Protein AF-A0A846PFG0-F1 (afdb_monomer)

Structure (mmCIF, N/CA/C/O backbone):
data_AF-A0A846PFG0-F1
#
_entry.id   AF-A0A846PFG0-F1
#
loop_
_atom_site.group_PDB
_atom_site.id
_atom_site.type_symbol
_atom_site.label_atom_id
_atom_site.label_alt_id
_atom_site.label_comp_id
_atom_site.label_asym_id
_atom_site.label_entity_id
_atom_site.label_seq_id
_atom_site.pdbx_PDB_ins_code
_atom_site.Cartn_x
_atom_site.Cartn_y
_atom_site.Cartn_z
_atom_site.occupancy
_atom_site.B_iso_or_equiv
_atom_site.auth_seq_id
_atom_site.auth_comp_id
_atom_site.auth_asym_id
_atom_site.auth_atom_id
_atom_site.pdbx_PDB_model_num
ATOM 1 N N . MET A 1 1 ? -5.382 7.192 -14.505 1.00 63.97 1 MET A N 1
ATOM 2 C CA . MET A 1 1 ? -6.526 6.426 -13.976 1.00 63.97 1 MET A CA 1
ATOM 3 C C . MET A 1 1 ? -7.577 6.410 -15.064 1.00 63.97 1 MET A C 1
ATOM 5 O O . MET A 1 1 ? -7.829 7.473 -15.616 1.00 63.97 1 MET A O 1
ATOM 9 N N . ALA A 1 2 ? -8.122 5.247 -15.401 1.00 76.50 2 ALA A N 1
ATOM 10 C CA . ALA A 1 2 ? -9.296 5.140 -16.265 1.00 76.50 2 ALA A CA 1
ATOM 11 C C . ALA A 1 2 ? -10.355 4.289 -15.575 1.00 76.50 2 ALA A C 1
ATOM 13 O O . ALA A 1 2 ? -10.019 3.424 -14.767 1.00 76.50 2 ALA A O 1
ATOM 14 N N . VAL A 1 3 ? -11.616 4.545 -15.902 1.00 79.69 3 VAL A N 1
ATOM 15 C CA . VAL A 1 3 ? -12.750 3.753 -15.435 1.00 79.69 3 VAL A CA 1
ATOM 16 C C . VAL A 1 3 ? -13.444 3.201 -16.669 1.00 79.69 3 VAL A C 1
ATOM 18 O O . VAL A 1 3 ? -13.790 3.969 -17.564 1.00 79.69 3 VAL A O 1
ATOM 21 N N . ASP A 1 4 ? -13.611 1.886 -16.721 1.00 78.06 4 ASP A N 1
ATOM 22 C CA . ASP A 1 4 ? -14.340 1.195 -17.782 1.00 78.06 4 ASP A CA 1
ATOM 23 C C . ASP A 1 4 ? -15.222 0.113 -17.153 1.00 78.06 4 ASP A C 1
ATOM 25 O O . ASP A 1 4 ? -14.716 -0.741 -16.426 1.00 78.06 4 ASP A O 1
ATOM 29 N N . ASN A 1 5 ? -16.535 0.177 -17.401 1.00 75.88 5 ASN A N 1
ATOM 30 C CA . ASN A 1 5 ? -17.537 -0.762 -16.876 1.00 75.88 5 ASN A CA 1
ATOM 31 C C . ASN A 1 5 ? -17.339 -1.091 -15.381 1.00 75.88 5 ASN A C 1
ATOM 33 O O . ASN A 1 5 ? -17.158 -2.249 -15.010 1.00 75.88 5 ASN A O 1
ATOM 37 N N . GLU A 1 6 ? -17.301 -0.052 -14.538 1.00 76.06 6 GLU A N 1
ATOM 38 C CA . GLU A 1 6 ? -17.104 -0.134 -13.075 1.00 76.06 6 GLU A CA 1
ATOM 39 C C . GLU A 1 6 ? -15.733 -0.664 -12.610 1.00 76.06 6 GLU A C 1
ATOM 41 O O . GLU A 1 6 ? -15.450 -0.690 -11.412 1.00 76.06 6 GLU A O 1
ATOM 46 N N . LYS A 1 7 ? -14.822 -1.010 -13.528 1.00 72.62 7 LYS A N 1
ATOM 47 C CA . LYS A 1 7 ? -13.432 -1.346 -13.203 1.00 72.62 7 LYS A CA 1
ATOM 48 C C . LYS A 1 7 ? -12.560 -0.098 -13.243 1.00 72.62 7 LYS A C 1
ATOM 50 O O . LYS A 1 7 ? -12.526 0.627 -14.237 1.00 72.62 7 LYS A O 1
ATOM 55 N N . CYS A 1 8 ? -11.822 0.132 -12.159 1.00 75.88 8 CYS A N 1
ATOM 56 C CA . CYS A 1 8 ? -10.835 1.202 -12.061 1.00 75.88 8 CYS A CA 1
ATOM 57 C C . CYS A 1 8 ? -9.440 0.671 -12.412 1.00 75.88 8 CYS A C 1
ATOM 59 O O . CYS A 1 8 ? -8.947 -0.266 -11.787 1.00 75.88 8 CYS A O 1
ATOM 61 N N . TYR A 1 9 ? -8.795 1.300 -13.391 1.00 76.00 9 TYR A N 1
ATOM 62 C CA . TYR A 1 9 ? -7.439 0.988 -13.829 1.00 76.00 9 TYR A CA 1
ATOM 63 C C . TYR A 1 9 ? -6.496 2.108 -13.395 1.00 76.00 9 TYR A C 1
ATOM 65 O O . TYR A 1 9 ? -6.601 3.261 -13.840 1.00 76.00 9 TYR A O 1
ATOM 73 N N . GLN A 1 10 ? -5.541 1.770 -12.530 1.00 71.81 10 GLN A N 1
ATOM 74 C CA . GLN A 1 10 ? -4.523 2.692 -12.043 1.00 71.81 10 GLN A CA 1
ATOM 75 C C . GLN A 1 10 ? -3.143 2.218 -12.482 1.00 71.81 10 GLN A C 1
ATOM 77 O O . GLN A 1 10 ? -2.685 1.148 -12.100 1.00 71.81 10 GLN A O 1
ATOM 82 N N . ILE A 1 11 ? -2.470 3.048 -13.277 1.00 73.75 11 ILE A N 1
ATOM 83 C CA . ILE A 1 11 ? -1.129 2.756 -13.784 1.00 73.75 11 ILE A CA 1
ATOM 84 C C . ILE A 1 11 ? -0.140 3.666 -13.073 1.00 73.75 11 ILE A C 1
ATOM 86 O O . ILE A 1 11 ? -0.377 4.869 -12.931 1.00 73.75 11 ILE A O 1
ATOM 90 N N . GLY A 1 12 ? 0.941 3.064 -12.581 1.00 66.12 12 GLY A N 1
ATOM 91 C CA . GLY A 1 12 ? 2.032 3.780 -11.934 1.00 66.12 12 GLY A CA 1
ATOM 92 C C . GLY A 1 12 ? 2.783 4.692 -12.905 1.00 66.12 12 GLY A C 1
ATOM 93 O O . GLY A 1 12 ? 2.695 4.563 -14.123 1.00 66.12 12 GLY A O 1
ATOM 94 N N . THR A 1 13 ? 3.554 5.628 -12.361 1.00 69.69 13 THR A N 1
ATOM 95 C CA . THR A 1 13 ? 4.425 6.494 -13.159 1.00 69.69 13 THR A CA 1
ATOM 96 C C . THR A 1 13 ? 5.788 5.843 -13.376 1.00 69.69 13 THR A C 1
ATOM 98 O O . THR A 1 13 ? 6.317 5.152 -12.500 1.00 69.69 13 THR A O 1
ATOM 101 N N . TYR A 1 14 ? 6.400 6.085 -14.536 1.00 82.06 14 TYR A N 1
ATOM 102 C CA . TYR A 1 14 ? 7.775 5.660 -14.777 1.00 82.06 14 TYR A CA 1
ATOM 103 C C . TYR A 1 14 ? 8.755 6.689 -14.215 1.00 82.06 14 TYR A C 1
ATOM 105 O O . TYR A 1 14 ? 8.658 7.884 -14.484 1.00 82.06 14 TYR A O 1
ATOM 113 N N . SER A 1 15 ? 9.751 6.213 -13.466 1.00 79.31 15 SER A N 1
ATOM 114 C CA . SER A 1 15 ? 10.852 7.068 -13.017 1.00 79.31 15 SER A CA 1
ATOM 115 C C . SER A 1 15 ? 11.781 7.395 -14.192 1.00 79.31 15 SER A C 1
ATOM 117 O O . SER A 1 15 ? 12.368 6.484 -14.800 1.00 79.31 15 SER A O 1
ATOM 119 N N . VAL A 1 16 ? 11.879 8.689 -14.512 1.00 84.00 16 VAL A N 1
ATOM 120 C CA . VAL A 1 16 ? 12.692 9.291 -15.582 1.00 84.00 16 VAL A CA 1
ATOM 121 C C . VAL A 1 16 ? 13.241 10.649 -15.133 1.00 84.00 16 VAL A C 1
ATOM 123 O O . VAL A 1 16 ? 12.700 11.279 -14.223 1.00 84.00 16 VAL A O 1
ATOM 126 N N . ARG A 1 17 ? 14.308 11.131 -15.780 1.00 86.94 17 ARG A N 1
ATOM 127 C CA . ARG A 1 17 ? 14.847 12.474 -15.524 1.00 86.94 17 ARG A CA 1
ATOM 128 C C . ARG A 1 17 ? 13.994 13.527 -16.235 1.00 86.94 17 ARG A C 1
ATOM 130 O O . ARG A 1 17 ? 14.049 13.640 -17.453 1.00 86.94 17 ARG A O 1
ATOM 137 N N . VAL A 1 18 ? 13.248 14.329 -15.484 1.00 89.38 18 VAL A N 1
ATOM 138 C CA . VAL A 1 18 ? 12.379 15.369 -16.057 1.00 89.38 18 VAL A CA 1
ATOM 139 C C . VAL A 1 18 ? 13.198 16.583 -16.505 1.00 89.38 18 VAL A C 1
ATOM 141 O O . VAL A 1 18 ? 14.017 17.099 -15.747 1.00 89.38 18 VAL A O 1
ATOM 144 N N . VAL A 1 19 ? 12.960 17.037 -17.737 1.00 90.50 19 VAL A N 1
ATOM 145 C CA . VAL A 1 19 ? 13.565 18.238 -18.336 1.00 90.50 19 VAL A CA 1
ATOM 146 C C . VAL A 1 19 ? 12.505 19.307 -18.614 1.00 90.50 19 VAL A C 1
ATOM 148 O O . VAL A 1 19 ? 12.739 20.478 -18.331 1.00 90.50 19 VAL A O 1
ATOM 151 N N . ASN A 1 20 ? 11.343 18.935 -19.162 1.00 87.25 20 ASN A N 1
ATOM 152 C CA . ASN A 1 20 ? 10.244 19.857 -19.472 1.00 87.25 20 ASN A CA 1
ATOM 153 C C . ASN A 1 20 ? 8.913 19.091 -19.537 1.00 87.25 20 ASN A C 1
ATOM 155 O O . ASN A 1 20 ? 8.859 18.035 -20.147 1.00 87.25 20 ASN A O 1
ATOM 159 N N . THR A 1 21 ? 7.834 19.607 -18.950 1.00 87.50 21 THR A N 1
ATOM 160 C CA . THR A 1 21 ? 6.518 18.940 -18.914 1.00 87.50 21 THR A CA 1
ATOM 161 C C . THR A 1 21 ? 5.562 19.349 -20.038 1.00 87.50 21 THR A C 1
ATOM 163 O O . THR A 1 21 ? 4.517 18.720 -20.213 1.00 87.50 21 THR A O 1
ATOM 166 N N . VAL A 1 22 ? 5.899 20.377 -20.822 1.00 89.25 22 VAL A N 1
ATOM 167 C CA . VAL A 1 22 ? 5.045 20.887 -21.904 1.00 89.25 22 VAL A CA 1
ATOM 168 C C . VAL A 1 22 ? 4.801 19.807 -22.965 1.00 89.25 22 VAL A C 1
ATOM 170 O O . VAL A 1 22 ? 5.737 19.189 -23.475 1.00 89.25 22 VAL A O 1
ATOM 173 N N . GLY A 1 23 ? 3.527 19.605 -23.314 1.00 85.25 23 GLY A N 1
ATOM 174 C CA . GLY A 1 23 ? 3.081 18.630 -24.315 1.00 85.25 23 GLY A CA 1
ATOM 175 C C . GLY A 1 23 ? 2.945 17.193 -23.802 1.00 85.25 23 GLY A C 1
ATOM 176 O O . GLY A 1 23 ? 2.522 16.321 -24.554 1.00 85.25 23 GLY A O 1
ATOM 177 N N . ALA A 1 24 ? 3.263 16.909 -22.533 1.00 88.56 24 ALA A N 1
ATOM 178 C CA . ALA A 1 24 ? 3.131 15.556 -21.981 1.00 88.56 24 ALA A CA 1
ATOM 179 C C . ALA A 1 24 ? 1.672 15.068 -21.928 1.00 88.56 24 ALA A C 1
ATOM 181 O O . ALA A 1 24 ? 1.426 13.877 -22.125 1.00 88.56 24 ALA A O 1
ATOM 182 N N . GLY A 1 25 ? 0.723 15.983 -21.685 1.00 88.62 25 GLY A N 1
ATOM 183 C CA . GLY A 1 25 ? -0.716 15.702 -21.697 1.00 88.62 25 GLY A CA 1
ATOM 184 C C . GLY A 1 25 ? -1.249 15.419 -23.101 1.00 88.62 25 GLY A C 1
ATOM 185 O O . GLY A 1 25 ? -1.955 14.434 -23.292 1.00 88.62 25 GLY A O 1
ATOM 186 N N . ASP A 1 26 ? -0.834 16.212 -24.091 1.00 91.06 26 ASP A N 1
ATOM 187 C CA . ASP A 1 26 ? -1.230 16.020 -25.493 1.00 91.06 26 ASP A CA 1
ATOM 188 C C . ASP A 1 26 ? -0.726 14.678 -26.035 1.00 91.06 26 ASP A C 1
ATOM 190 O O . ASP A 1 26 ? 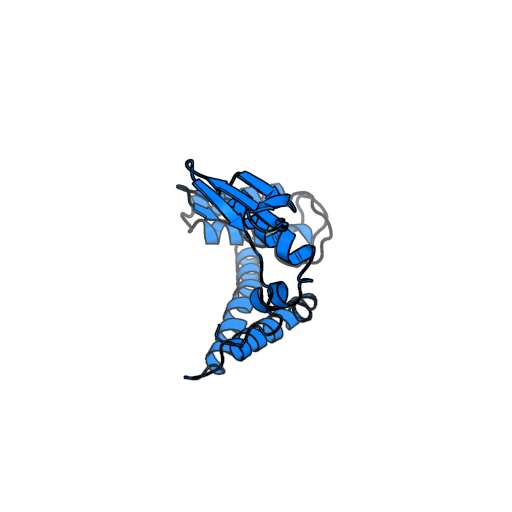-1.468 13.939 -26.676 1.00 91.06 26 ASP A O 1
ATOM 194 N N . VAL A 1 27 ? 0.523 14.321 -25.711 1.00 91.25 27 VAL A N 1
ATOM 195 C CA . VAL A 1 27 ? 1.107 13.016 -26.056 1.00 91.25 27 VAL A CA 1
ATOM 196 C C . VAL A 1 27 ? 0.362 11.872 -25.374 1.00 91.25 27 VAL A C 1
ATOM 198 O O . VAL A 1 27 ? 0.076 10.868 -26.022 1.00 91.25 27 VAL A O 1
ATOM 201 N N . CYS A 1 28 ? 0.018 12.029 -24.092 1.00 91.75 28 CYS A N 1
ATOM 202 C CA . CYS A 1 28 ? -0.768 11.039 -23.355 1.00 91.75 28 CYS A CA 1
ATOM 203 C C . CYS A 1 28 ? -2.094 10.767 -24.071 1.00 91.75 28 CYS A C 1
ATOM 205 O O . CYS A 1 28 ? -2.409 9.622 -24.388 1.00 91.75 28 CYS A O 1
ATOM 207 N N . ALA A 1 29 ? -2.840 11.833 -24.377 1.00 93.06 29 ALA A N 1
ATOM 208 C CA . ALA A 1 29 ? -4.134 11.740 -25.036 1.00 93.06 29 ALA A CA 1
ATOM 209 C C . ALA A 1 29 ? -4.019 11.142 -26.445 1.00 93.06 29 ALA A C 1
ATOM 211 O O . ALA A 1 29 ? -4.797 10.260 -26.797 1.00 93.06 29 ALA A O 1
ATOM 212 N N . ALA A 1 30 ? -3.034 11.574 -27.237 1.00 93.31 30 ALA A N 1
ATOM 213 C CA . ALA A 1 30 ? -2.827 11.072 -28.592 1.00 93.31 30 ALA A CA 1
ATOM 214 C C . ALA A 1 30 ? -2.548 9.561 -28.612 1.00 93.31 30 ALA A C 1
ATOM 216 O O . ALA A 1 30 ? -3.172 8.828 -29.377 1.00 93.31 30 ALA A O 1
ATOM 217 N N . VAL A 1 31 ? -1.653 9.085 -27.740 1.00 93.44 31 VAL A N 1
ATOM 218 C CA . VAL A 1 31 ? -1.301 7.658 -27.655 1.00 93.44 31 VAL A CA 1
ATOM 219 C C . VAL A 1 31 ? -2.439 6.833 -27.060 1.00 93.44 31 VAL A C 1
ATOM 221 O O . VAL A 1 31 ? -2.676 5.710 -27.499 1.00 93.44 31 VAL A O 1
ATOM 224 N N . PHE A 1 32 ? -3.189 7.395 -26.110 1.00 93.81 32 PHE A N 1
ATOM 225 C CA . PHE A 1 32 ? -4.388 6.757 -25.579 1.00 93.81 32 PHE A CA 1
ATOM 226 C C . PHE A 1 32 ? -5.426 6.507 -26.686 1.00 93.81 32 PHE A C 1
ATOM 228 O O . PHE A 1 32 ? -5.898 5.383 -26.858 1.00 93.81 32 PHE A O 1
ATOM 235 N N . TRP A 1 33 ? -5.737 7.530 -27.487 1.00 94.88 33 TRP A N 1
ATOM 236 C CA . TRP A 1 33 ? -6.691 7.404 -28.591 1.00 94.88 33 TRP A CA 1
ATOM 237 C C . TRP A 1 33 ? -6.201 6.475 -29.705 1.00 94.88 33 TRP A C 1
ATOM 239 O O . TRP A 1 33 ? -6.996 5.682 -30.206 1.00 94.88 33 TRP A O 1
ATOM 249 N N . ASP A 1 34 ? -4.914 6.515 -30.064 1.00 93.81 34 ASP A N 1
ATOM 250 C CA . ASP A 1 34 ? -4.328 5.566 -31.026 1.00 93.81 34 ASP A CA 1
ATOM 251 C C . ASP A 1 34 ? -4.463 4.116 -30.531 1.00 93.81 34 ASP A C 1
ATOM 253 O O . ASP A 1 34 ? -4.875 3.237 -31.288 1.00 93.81 34 ASP A O 1
ATOM 257 N N . GLY A 1 35 ? -4.211 3.868 -29.243 1.00 91.56 35 GLY A N 1
ATOM 258 C CA . GLY A 1 35 ? -4.370 2.547 -28.637 1.00 91.56 35 GLY A CA 1
ATOM 259 C C . GLY A 1 35 ? -5.815 2.037 -28.659 1.00 91.56 35 GLY A C 1
ATOM 260 O O . GLY A 1 35 ? -6.053 0.884 -29.030 1.00 91.56 35 GLY A O 1
ATOM 261 N N . LEU A 1 36 ? -6.789 2.898 -28.341 1.00 92.44 36 LEU A N 1
ATOM 262 C CA . LEU A 1 36 ? -8.212 2.559 -28.461 1.00 92.44 36 LEU A CA 1
ATOM 263 C C . LEU A 1 36 ? -8.621 2.293 -29.915 1.00 92.44 36 LEU A C 1
ATOM 265 O O . LEU A 1 36 ? -9.332 1.325 -30.185 1.00 92.44 36 LEU A O 1
ATOM 269 N N . TYR A 1 37 ? -8.145 3.104 -30.863 1.00 94.38 37 TYR A N 1
ATOM 270 C CA . TYR A 1 37 ? -8.418 2.921 -32.292 1.00 94.38 37 TYR A CA 1
ATOM 271 C C . TYR A 1 37 ? -7.868 1.586 -32.817 1.00 94.38 37 TYR A C 1
ATOM 273 O O . TYR A 1 37 ? -8.514 0.905 -33.615 1.00 94.38 37 TYR A O 1
ATOM 281 N N . ARG A 1 38 ? -6.706 1.163 -32.307 1.00 91.12 38 ARG A N 1
ATOM 282 C CA . ARG A 1 38 ? -6.100 -0.152 -32.572 1.00 91.12 38 ARG A CA 1
ATOM 283 C C . ARG A 1 38 ? -6.765 -1.308 -31.820 1.00 91.12 38 ARG A C 1
ATOM 285 O O . ARG A 1 38 ? -6.361 -2.449 -32.028 1.00 91.12 38 ARG A O 1
ATOM 292 N N . LYS A 1 39 ? -7.780 -1.038 -30.989 1.00 92.50 39 LYS A N 1
ATOM 293 C CA . LYS A 1 39 ? -8.493 -2.022 -30.157 1.00 92.50 39 LYS A CA 1
ATOM 294 C C . LYS A 1 39 ? -7.575 -2.780 -29.187 1.00 92.50 39 LYS A C 1
ATOM 296 O O . LYS A 1 39 ? -7.772 -3.971 -28.954 1.00 92.50 39 LYS A O 1
ATOM 301 N N . LEU A 1 40 ? -6.569 -2.101 -28.638 1.00 88.19 40 LEU A N 1
ATOM 302 C CA . LEU A 1 40 ? -5.724 -2.665 -27.584 1.00 88.19 40 LEU A CA 1
ATOM 303 C C . LEU A 1 40 ? -6.497 -2.750 -26.258 1.00 88.19 40 LEU A C 1
ATOM 305 O O . LEU A 1 40 ? -7.466 -2.018 -26.041 1.00 88.19 40 LEU A O 1
ATOM 309 N N . GLY A 1 41 ? -6.054 -3.624 -25.352 1.00 87.62 41 GLY A N 1
ATOM 310 C CA . GLY A 1 41 ? -6.613 -3.697 -24.001 1.00 87.62 41 GLY A CA 1
ATOM 311 C C . GLY A 1 41 ? -6.373 -2.397 -23.227 1.00 87.62 41 GLY A C 1
ATOM 312 O O . GLY A 1 41 ? -5.308 -1.795 -23.347 1.00 87.62 41 GLY A O 1
ATOM 313 N N . ILE A 1 42 ? -7.340 -1.963 -22.408 1.00 87.81 42 ILE A N 1
ATOM 314 C CA . ILE A 1 42 ? -7.284 -0.666 -21.705 1.00 87.81 42 ILE A CA 1
ATOM 315 C C . ILE A 1 42 ? -6.022 -0.498 -20.845 1.00 87.81 42 ILE A C 1
ATOM 317 O O . ILE A 1 42 ? -5.467 0.596 -20.760 1.00 87.81 42 ILE A O 1
ATOM 321 N N . GLU A 1 43 ? -5.530 -1.585 -20.253 1.00 84.31 43 GLU A N 1
ATOM 322 C CA . GLU A 1 43 ? -4.286 -1.586 -19.487 1.00 84.31 43 GLU A CA 1
ATOM 323 C C . GLU A 1 43 ? -3.072 -1.279 -20.376 1.00 84.31 43 GLU A C 1
ATOM 325 O O . GLU A 1 43 ? -2.300 -0.375 -20.061 1.00 84.31 43 GLU A O 1
ATOM 330 N N . GLU A 1 44 ? -2.953 -1.939 -21.531 1.00 85.81 44 GLU A N 1
ATOM 331 C CA . GLU A 1 44 ? -1.881 -1.678 -22.498 1.00 85.81 44 GLU A CA 1
ATOM 332 C C . GLU A 1 44 ? -1.950 -0.238 -23.030 1.00 85.81 44 GLU A C 1
ATOM 334 O O . GLU A 1 44 ? -0.930 0.450 -23.115 1.00 85.81 44 GLU A O 1
ATOM 339 N N . VAL A 1 45 ? -3.155 0.258 -23.336 1.00 90.25 45 VAL A N 1
ATOM 340 C CA . VAL A 1 45 ? -3.369 1.642 -23.789 1.00 90.25 45 VAL A CA 1
ATOM 341 C C . VAL A 1 45 ? -2.842 2.640 -22.757 1.00 90.25 45 VAL A C 1
ATOM 343 O O . VAL A 1 45 ? -2.101 3.568 -23.094 1.00 90.25 45 VAL A O 1
ATOM 346 N N . LEU A 1 46 ? -3.188 2.441 -21.486 1.00 89.19 46 LEU A N 1
ATOM 347 C CA . LEU A 1 46 ? -2.745 3.307 -20.399 1.00 89.19 46 LEU A CA 1
ATOM 348 C C . LEU A 1 46 ? -1.229 3.219 -20.162 1.00 89.19 46 LEU A C 1
ATOM 350 O O . LEU A 1 46 ? -0.602 4.243 -19.884 1.00 89.19 46 LEU A O 1
ATOM 354 N N . GLN A 1 47 ? -0.627 2.032 -20.293 1.00 87.56 47 GLN A N 1
ATOM 355 C CA . GLN A 1 47 ? 0.821 1.842 -20.146 1.00 87.56 47 GLN A CA 1
ATOM 356 C C . GLN A 1 47 ? 1.583 2.550 -21.269 1.00 87.56 47 GLN A C 1
ATOM 358 O O . GLN A 1 47 ? 2.526 3.296 -20.996 1.00 87.56 47 GLN A O 1
ATOM 363 N N . ARG A 1 48 ? 1.131 2.399 -22.520 1.00 89.75 48 ARG A N 1
ATOM 364 C CA . ARG A 1 48 ? 1.694 3.094 -23.688 1.00 89.75 48 ARG A CA 1
ATOM 365 C C . ARG A 1 48 ? 1.592 4.609 -23.551 1.00 89.75 48 ARG A C 1
ATOM 367 O O . ARG A 1 48 ? 2.575 5.307 -23.793 1.00 89.75 48 ARG A O 1
ATOM 374 N N . ALA A 1 49 ? 0.444 5.123 -23.109 1.00 91.75 49 ALA A N 1
ATOM 375 C CA . ALA A 1 49 ? 0.256 6.554 -22.881 1.00 91.75 49 ALA A CA 1
ATOM 376 C C . ALA A 1 49 ? 1.202 7.085 -21.786 1.00 91.75 49 ALA A C 1
ATOM 378 O O . ALA A 1 49 ? 1.890 8.088 -21.988 1.00 91.75 49 ALA A O 1
ATOM 379 N N . ALA A 1 50 ? 1.323 6.369 -20.662 1.00 90.12 50 ALA A N 1
ATOM 380 C CA . ALA A 1 50 ? 2.245 6.724 -19.583 1.00 90.12 50 ALA A CA 1
ATOM 381 C C . ALA A 1 50 ? 3.721 6.675 -20.024 1.00 90.12 50 ALA A C 1
ATOM 383 O O . ALA A 1 50 ? 4.509 7.557 -19.660 1.00 90.12 50 ALA A O 1
ATOM 384 N N . ALA A 1 51 ? 4.102 5.677 -20.825 1.00 90.12 51 ALA A N 1
ATOM 385 C CA . ALA A 1 51 ? 5.432 5.555 -21.414 1.00 90.12 51 ALA A CA 1
ATOM 386 C C . ALA A 1 51 ? 5.733 6.736 -22.346 1.00 90.12 51 ALA A C 1
ATOM 388 O O . ALA A 1 51 ? 6.761 7.398 -22.192 1.00 90.12 51 ALA A O 1
ATOM 389 N N . ALA A 1 52 ? 4.807 7.070 -23.244 1.00 91.69 52 ALA A N 1
ATOM 390 C CA . ALA A 1 52 ? 4.962 8.171 -24.184 1.00 91.69 52 ALA A CA 1
ATOM 391 C C . ALA A 1 52 ? 5.130 9.526 -23.478 1.00 91.69 52 ALA A C 1
ATOM 393 O O . ALA A 1 52 ? 6.047 10.286 -23.800 1.00 91.69 52 ALA A O 1
ATOM 394 N N . SER A 1 53 ? 4.320 9.804 -22.451 1.00 91.25 53 SER A N 1
ATOM 395 C CA . SER A 1 53 ? 4.499 10.993 -21.611 1.00 91.25 53 SER A CA 1
ATOM 396 C C . SER A 1 53 ? 5.853 10.990 -20.903 1.00 91.25 53 SER A C 1
ATOM 398 O O . SER A 1 53 ? 6.538 12.011 -20.883 1.00 91.25 53 SER A O 1
ATOM 400 N N . SER A 1 54 ? 6.282 9.843 -20.371 1.00 90.69 54 SER A N 1
ATOM 401 C CA . SER A 1 54 ? 7.575 9.705 -19.687 1.00 90.69 54 SER A CA 1
ATOM 402 C C . SER A 1 54 ? 8.762 9.938 -20.625 1.00 90.69 54 SER A C 1
ATOM 404 O O . SER A 1 54 ? 9.777 10.494 -20.212 1.00 90.69 54 SER A O 1
ATOM 406 N N . ILE A 1 55 ? 8.654 9.571 -21.902 1.00 89.75 55 ILE A N 1
ATOM 407 C CA . ILE A 1 55 ? 9.660 9.912 -22.915 1.00 89.75 55 ILE A CA 1
ATOM 408 C C . ILE A 1 55 ? 9.612 11.412 -23.218 1.00 89.75 55 ILE A C 1
ATOM 410 O O . ILE A 1 55 ? 10.645 12.087 -23.171 1.00 89.75 55 ILE A O 1
ATOM 414 N N . LYS A 1 56 ? 8.411 11.959 -23.452 1.00 91.62 56 LYS A N 1
ATOM 415 C CA . LYS A 1 56 ? 8.226 13.366 -23.826 1.00 91.62 56 LYS A CA 1
ATOM 416 C C . LYS A 1 56 ? 8.833 14.324 -22.806 1.00 91.62 56 LYS A C 1
ATOM 418 O O . LYS A 1 56 ? 9.453 15.314 -23.209 1.00 91.62 56 LYS A O 1
ATOM 423 N N . VAL A 1 57 ? 8.700 14.028 -21.510 1.00 91.62 57 VAL A N 1
ATOM 424 C CA . VAL A 1 57 ? 9.182 14.931 -20.453 1.00 91.62 57 VAL A CA 1
ATOM 425 C C . VAL A 1 57 ? 10.706 15.034 -20.344 1.00 91.62 57 VAL A C 1
ATOM 427 O O . VAL A 1 57 ? 11.222 15.931 -19.675 1.00 91.62 57 VAL A O 1
ATOM 430 N N . GLN A 1 58 ? 11.447 14.140 -21.001 1.00 89.75 58 GLN A N 1
ATOM 431 C CA . GLN A 1 58 ? 12.914 14.107 -20.981 1.00 89.75 58 GLN A CA 1
ATOM 432 C C . GLN A 1 58 ? 13.546 15.056 -22.015 1.00 89.75 58 GLN A C 1
ATOM 434 O O . GLN A 1 58 ? 14.769 15.152 -22.099 1.00 89.75 58 GLN A O 1
ATOM 439 N N . THR A 1 59 ? 12.738 15.775 -22.803 1.00 86.44 59 THR A N 1
ATOM 440 C CA . THR A 1 59 ? 13.209 16.660 -23.880 1.00 86.44 59 THR A CA 1
ATOM 441 C C . THR A 1 59 ? 12.563 18.050 -23.814 1.00 86.44 59 THR A C 1
ATOM 443 O O . THR A 1 59 ? 11.385 18.170 -23.473 1.00 86.44 59 THR A O 1
ATOM 446 N N . PRO A 1 60 ? 13.299 19.126 -24.151 1.00 81.31 60 PRO A N 1
ATOM 447 C CA . PRO A 1 60 ? 12.756 20.481 -24.126 1.00 81.31 60 PRO A CA 1
ATOM 448 C C . PRO A 1 60 ? 11.832 20.773 -25.321 1.00 81.31 60 PRO 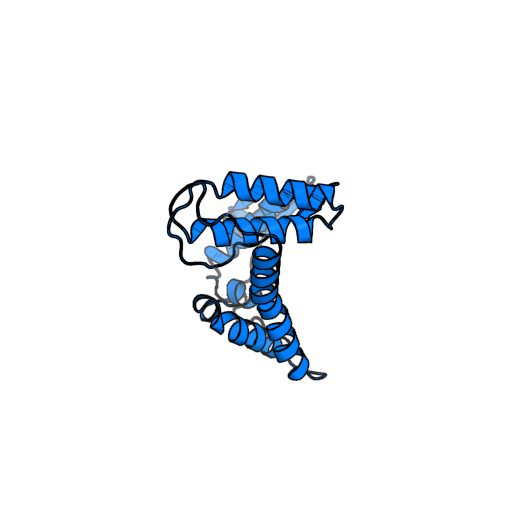A C 1
ATOM 450 O O . PRO A 1 60 ? 12.129 20.393 -26.453 1.00 81.31 60 PRO A O 1
ATOM 453 N N . GLY A 1 61 ? 10.765 21.543 -25.074 1.00 73.44 61 GLY A N 1
ATOM 454 C CA . GLY A 1 61 ? 9.854 22.077 -26.094 1.00 73.44 61 GLY A CA 1
ATOM 455 C C . GLY A 1 61 ? 8.676 21.153 -26.420 1.00 73.44 61 GLY A C 1
ATOM 456 O O . GLY A 1 61 ? 8.716 19.964 -26.126 1.00 73.44 61 GLY A O 1
ATOM 457 N N . ALA A 1 62 ? 7.620 21.699 -27.034 1.00 65.19 62 ALA A N 1
ATOM 458 C CA . ALA A 1 62 ? 6.371 20.968 -27.293 1.00 65.19 62 ALA A CA 1
ATOM 459 C C . ALA A 1 62 ? 6.481 19.944 -28.442 1.00 65.19 62 ALA A C 1
ATOM 461 O O . ALA A 1 62 ? 6.013 18.819 -28.311 1.00 65.19 62 ALA A O 1
ATOM 462 N N . LYS A 1 63 ? 7.128 20.312 -29.559 1.00 67.25 63 LYS A N 1
ATOM 463 C CA . LYS A 1 63 ? 7.245 19.454 -30.759 1.00 67.25 63 LYS A CA 1
ATOM 464 C C . LYS A 1 63 ? 8.436 18.494 -30.733 1.00 67.25 63 LYS A C 1
ATOM 466 O O . LYS A 1 63 ? 8.407 17.454 -31.380 1.00 67.25 63 LYS A O 1
ATOM 471 N N . LYS A 1 64 ? 9.516 18.856 -30.040 1.00 74.56 64 LYS A N 1
ATOM 472 C CA . LYS A 1 64 ? 10.743 18.053 -30.002 1.00 74.56 64 LYS A CA 1
ATOM 473 C C . LYS A 1 64 ? 10.571 16.906 -29.001 1.00 74.56 64 LYS A C 1
ATOM 475 O O . LYS A 1 64 ? 10.055 17.117 -27.904 1.00 74.56 64 LYS A O 1
ATOM 480 N N . GLY A 1 65 ? 11.006 15.708 -29.390 1.00 70.75 65 GLY A N 1
ATOM 481 C CA . GLY A 1 65 ? 10.935 14.506 -28.553 1.00 70.75 65 GLY A CA 1
ATOM 482 C C . GLY A 1 65 ? 9.537 13.901 -28.415 1.00 70.75 65 GLY A C 1
ATOM 483 O O . GLY A 1 65 ? 9.238 13.313 -27.379 1.00 70.75 65 GLY A O 1
ATOM 484 N N . LEU A 1 66 ? 8.686 14.059 -29.436 1.00 84.19 66 LEU A N 1
ATOM 485 C CA . LEU A 1 66 ? 7.510 13.204 -29.604 1.00 84.19 66 LEU A CA 1
ATOM 486 C C . LEU A 1 66 ? 7.988 11.771 -29.886 1.00 84.19 66 LEU A C 1
ATOM 488 O O . LEU A 1 66 ? 8.780 11.602 -30.816 1.00 84.19 66 LEU A O 1
ATOM 492 N N . PRO A 1 67 ? 7.564 10.774 -29.094 1.00 87.38 67 PRO A N 1
ATOM 493 C CA . PRO A 1 67 ? 7.999 9.405 -29.298 1.00 87.38 67 PRO A CA 1
ATOM 494 C C . PRO A 1 67 ? 7.189 8.722 -30.405 1.00 87.38 67 PRO A C 1
ATOM 496 O O . PRO A 1 67 ? 5.978 8.924 -30.506 1.00 87.38 67 PRO A O 1
ATOM 499 N N . ASP A 1 68 ? 7.846 7.897 -31.213 1.00 90.31 68 ASP A N 1
ATOM 500 C CA . ASP A 1 68 ? 7.169 6.980 -32.132 1.00 90.31 68 ASP A CA 1
ATOM 501 C C . ASP A 1 68 ? 6.745 5.674 -31.427 1.00 90.31 68 ASP A C 1
ATOM 503 O O . ASP A 1 68 ? 7.112 5.399 -30.281 1.00 90.31 68 ASP A O 1
ATOM 507 N N . ASN A 1 69 ? 5.950 4.847 -32.114 1.00 86.00 69 ASN A N 1
ATOM 508 C CA . ASN A 1 69 ? 5.464 3.577 -31.564 1.00 86.00 69 ASN A CA 1
ATOM 509 C C . ASN A 1 69 ? 6.591 2.593 -31.210 1.00 86.00 69 ASN A C 1
ATOM 511 O O . ASN A 1 69 ? 6.426 1.794 -30.289 1.00 86.00 69 ASN A O 1
ATOM 515 N N . GLU A 1 70 ? 7.725 2.644 -31.911 1.00 87.75 70 GLU A N 1
ATOM 516 C CA . GLU A 1 70 ? 8.871 1.777 -31.636 1.00 87.75 70 GLU A CA 1
ATOM 517 C C . GLU A 1 70 ? 9.574 2.209 -30.343 1.00 87.75 70 GLU A C 1
ATOM 519 O O . GLU A 1 70 ? 9.900 1.378 -29.500 1.00 87.75 70 GLU A O 1
ATOM 524 N N . GLN A 1 71 ? 9.753 3.514 -30.141 1.00 89.50 71 GLN A N 1
ATOM 525 C CA . GLN A 1 71 ? 10.315 4.103 -28.930 1.00 89.50 71 GLN A CA 1
ATOM 526 C C . GLN A 1 71 ? 9.411 3.873 -27.716 1.00 89.50 71 GLN A C 1
ATOM 528 O O . GLN A 1 71 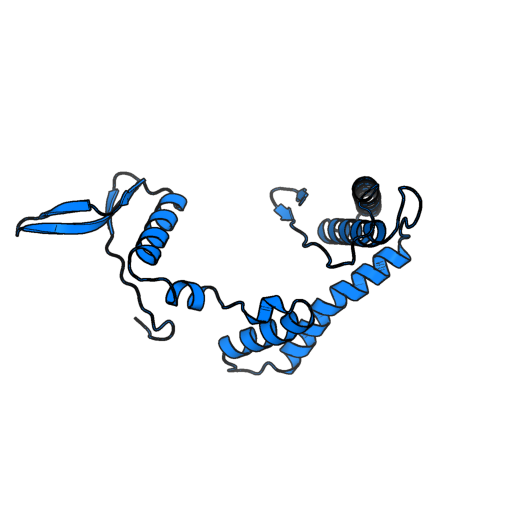? 9.915 3.542 -26.642 1.00 89.50 71 GLN A O 1
ATOM 533 N N . ILE A 1 72 ? 8.090 4.015 -27.880 1.00 88.44 72 ILE A N 1
ATOM 534 C CA . ILE A 1 72 ? 7.107 3.712 -26.828 1.00 88.44 72 ILE A CA 1
ATOM 535 C C . ILE A 1 72 ? 7.185 2.231 -26.457 1.00 88.44 72 ILE A C 1
ATOM 537 O O . ILE A 1 72 ? 7.291 1.919 -25.273 1.00 88.44 72 ILE A O 1
ATOM 541 N N . GLY A 1 73 ? 7.185 1.338 -27.455 1.00 85.12 73 GLY A N 1
ATOM 542 C CA . GLY A 1 73 ? 7.307 -0.106 -27.254 1.00 85.12 73 GLY A CA 1
ATOM 543 C C . GLY A 1 73 ? 8.605 -0.483 -26.544 1.00 85.12 73 GLY A C 1
ATOM 544 O O . GLY A 1 73 ? 8.566 -1.135 -25.511 1.00 85.12 73 GLY A O 1
ATOM 545 N N . LYS A 1 74 ? 9.754 0.023 -27.007 1.00 85.88 74 LYS A N 1
ATOM 546 C CA . LYS A 1 74 ? 11.059 -0.212 -26.365 1.00 85.88 74 LYS A CA 1
ATOM 547 C C . LYS A 1 74 ? 11.096 0.275 -24.921 1.00 85.88 74 LYS A C 1
ATOM 549 O O . LYS A 1 74 ? 11.565 -0.447 -24.050 1.00 85.88 74 LYS A O 1
ATOM 554 N N . PHE A 1 75 ? 10.598 1.480 -24.645 1.00 85.44 75 PHE A N 1
ATOM 555 C CA . PHE A 1 75 ? 10.566 2.016 -23.283 1.00 85.44 75 PHE A CA 1
ATOM 556 C C . PHE A 1 75 ? 9.637 1.205 -22.375 1.00 85.44 75 PHE A C 1
ATOM 558 O O . PHE A 1 75 ? 9.968 0.958 -21.212 1.00 85.44 75 PHE A O 1
ATOM 565 N N . PHE A 1 76 ? 8.480 0.803 -22.905 1.00 76.69 76 PHE A N 1
ATOM 566 C CA . PHE A 1 76 ? 7.542 -0.072 -22.221 1.00 76.69 76 PHE A CA 1
ATOM 567 C C . PHE A 1 76 ? 8.194 -1.417 -21.905 1.00 76.69 76 PHE A C 1
ATOM 569 O O . PHE A 1 76 ? 8.270 -1.766 -20.732 1.00 76.69 76 PHE A O 1
ATOM 576 N N . ASP A 1 77 ? 8.767 -2.097 -22.896 1.00 74.94 77 ASP A N 1
ATOM 577 C CA . ASP A 1 77 ? 9.442 -3.382 -22.730 1.00 74.94 77 ASP A CA 1
ATOM 578 C C . ASP A 1 77 ? 10.616 -3.270 -21.756 1.00 74.94 77 ASP A C 1
ATOM 580 O O . ASP A 1 77 ? 10.755 -4.089 -20.863 1.00 74.94 77 ASP A O 1
ATOM 584 N N . GLU A 1 78 ? 11.452 -2.237 -21.841 1.00 76.56 78 GLU A N 1
ATOM 585 C CA . GLU A 1 78 ? 12.570 -2.040 -20.909 1.00 76.56 78 GLU A CA 1
ATOM 586 C C . GLU A 1 78 ? 12.127 -1.825 -19.456 1.00 76.56 78 GLU A C 1
ATOM 588 O O . GLU A 1 78 ? 12.874 -2.128 -18.520 1.00 76.56 78 GLU A O 1
ATOM 593 N N . LYS A 1 79 ? 10.947 -1.239 -19.234 1.00 70.81 79 LYS A N 1
ATOM 594 C CA . LYS A 1 79 ? 10.422 -0.977 -17.887 1.00 70.81 79 LYS A CA 1
ATOM 595 C C . LYS A 1 79 ? 9.528 -2.117 -17.390 1.00 70.81 79 LYS A C 1
ATOM 597 O O . LYS A 1 79 ? 9.569 -2.391 -16.194 1.00 70.81 79 LYS A O 1
ATOM 602 N N . GLY A 1 80 ? 8.793 -2.784 -18.278 1.00 62.03 80 GLY A N 1
ATOM 603 C CA . GLY A 1 80 ? 7.962 -3.967 -18.039 1.00 62.03 80 GLY A CA 1
ATOM 604 C C . GLY A 1 80 ? 8.796 -5.226 -17.812 1.00 62.03 80 GLY A C 1
ATOM 605 O O . GLY A 1 80 ? 8.592 -5.903 -16.805 1.00 62.03 80 GLY A O 1
ATOM 606 N N . LYS A 1 81 ? 9.860 -5.432 -18.607 1.00 58.56 81 LYS A N 1
ATOM 607 C CA . LYS A 1 81 ? 10.871 -6.484 -18.383 1.00 58.56 81 LYS A CA 1
ATOM 608 C C . LYS A 1 81 ? 11.451 -6.436 -16.984 1.00 58.56 81 LYS A C 1
ATOM 610 O O . LYS A 1 81 ? 11.825 -7.463 -16.456 1.00 58.56 81 LYS A O 1
ATOM 615 N N . LYS A 1 82 ? 11.508 -5.275 -16.328 1.00 64.88 82 LYS A N 1
ATOM 616 C CA . LYS A 1 82 ? 12.021 -5.205 -14.951 1.00 64.88 82 LYS A CA 1
ATOM 617 C C . LYS A 1 82 ? 11.106 -5.900 -13.954 1.00 64.88 82 LYS A C 1
ATOM 619 O O . LYS A 1 82 ? 11.621 -6.438 -12.987 1.00 64.88 82 LYS A O 1
ATOM 624 N N . ALA A 1 83 ? 9.789 -5.877 -14.148 1.00 66.88 83 ALA A N 1
ATOM 625 C CA . ALA A 1 83 ? 8.869 -6.600 -13.275 1.00 66.88 83 ALA A CA 1
ATOM 626 C C . ALA A 1 83 ? 8.944 -8.109 -13.545 1.00 66.88 83 ALA A C 1
ATOM 628 O O . ALA A 1 83 ? 9.118 -8.874 -12.601 1.00 66.88 83 ALA A O 1
ATOM 629 N N . GLU A 1 84 ? 8.918 -8.512 -14.816 1.00 69.75 84 GLU A N 1
ATOM 630 C CA . GLU A 1 84 ? 9.065 -9.914 -15.238 1.00 69.75 84 GLU A CA 1
ATOM 631 C C . GLU A 1 84 ? 10.418 -10.494 -14.809 1.00 69.75 84 GLU A C 1
ATOM 633 O O . GLU A 1 84 ? 10.461 -11.514 -14.140 1.00 69.75 84 GLU A O 1
ATOM 638 N N . GLU A 1 85 ? 11.526 -9.779 -15.020 1.00 75.94 85 GLU A N 1
ATOM 639 C CA . GLU A 1 85 ? 12.852 -10.182 -14.541 1.00 75.94 85 GLU A CA 1
ATOM 640 C C . GLU A 1 85 ? 12.906 -10.352 -13.019 1.00 75.94 85 GLU A C 1
ATOM 642 O O . GLU A 1 85 ? 13.685 -11.162 -12.515 1.00 75.94 85 GLU A O 1
ATOM 647 N N . ILE A 1 86 ? 12.173 -9.529 -12.260 1.00 79.94 86 ILE A N 1
ATOM 648 C CA . ILE A 1 86 ? 12.098 -9.668 -10.803 1.00 79.94 86 ILE A CA 1
ATOM 649 C C . ILE A 1 86 ? 11.311 -10.928 -10.451 1.00 79.94 86 ILE A C 1
ATOM 651 O O . ILE A 1 86 ? 11.767 -11.675 -9.587 1.00 79.94 86 ILE A O 1
ATOM 655 N N . ILE A 1 87 ? 10.176 -11.166 -11.114 1.00 82.94 87 ILE A N 1
ATOM 656 C CA . ILE A 1 87 ? 9.354 -12.366 -10.933 1.00 82.94 87 ILE A CA 1
ATOM 657 C C . ILE A 1 87 ? 10.185 -13.605 -11.262 1.00 82.94 87 ILE A C 1
ATOM 659 O O . ILE A 1 87 ? 10.391 -14.422 -10.372 1.00 82.94 87 ILE A O 1
ATOM 663 N N . ASP A 1 88 ? 10.804 -13.668 -12.440 1.00 85.00 88 ASP A N 1
ATOM 664 C CA . ASP A 1 88 ? 11.663 -14.774 -12.867 1.00 85.00 88 ASP A CA 1
ATOM 665 C C . ASP A 1 88 ? 12.798 -15.030 -11.864 1.00 85.00 88 ASP A C 1
ATOM 667 O O . ASP A 1 88 ? 13.077 -16.166 -11.474 1.00 85.00 88 ASP A O 1
ATOM 671 N N . LYS A 1 89 ? 13.473 -13.975 -11.385 1.00 85.25 89 LYS A N 1
ATOM 672 C CA . LYS A 1 89 ? 14.544 -14.104 -10.374 1.00 85.25 89 LYS A CA 1
ATOM 673 C C . LYS A 1 89 ? 14.034 -14.637 -9.038 1.00 85.25 89 LYS A C 1
ATOM 675 O O . LYS A 1 89 ? 14.826 -15.212 -8.288 1.00 85.25 89 LYS A O 1
ATOM 680 N N . ILE A 1 90 ? 12.779 -14.370 -8.695 1.00 87.81 90 ILE A N 1
ATOM 681 C CA . ILE A 1 90 ? 12.163 -14.796 -7.440 1.00 87.81 90 ILE A CA 1
ATOM 682 C C . ILE A 1 90 ? 11.630 -16.219 -7.575 1.00 87.81 90 ILE A C 1
ATOM 684 O O . ILE A 1 90 ? 11.954 -17.038 -6.722 1.00 87.81 90 ILE A O 1
ATOM 688 N N . GLU A 1 91 ? 10.910 -16.541 -8.647 1.00 88.12 91 GLU A N 1
ATOM 689 C CA . GLU A 1 91 ? 10.386 -17.882 -8.927 1.00 88.12 91 GLU A CA 1
ATOM 690 C C . GLU A 1 91 ? 11.504 -18.924 -8.969 1.00 88.12 91 GLU A C 1
ATOM 692 O O . GLU A 1 91 ? 11.413 -19.941 -8.290 1.00 88.12 91 GLU A O 1
ATOM 697 N N . ASN A 1 92 ? 12.634 -18.610 -9.614 1.00 88.81 92 ASN A N 1
ATOM 698 C CA . ASN A 1 92 ? 13.817 -19.480 -9.636 1.00 88.81 92 ASN A CA 1
ATOM 699 C C . ASN A 1 92 ? 14.477 -19.702 -8.256 1.00 88.81 92 ASN A C 1
ATOM 701 O O . ASN A 1 92 ? 15.398 -20.508 -8.127 1.00 88.81 92 ASN A O 1
ATOM 705 N N . ARG A 1 93 ? 14.075 -18.953 -7.221 1.00 87.62 93 ARG A N 1
ATOM 706 C CA . ARG A 1 93 ? 14.588 -19.060 -5.842 1.00 87.62 93 ARG A CA 1
ATOM 707 C C . ARG A 1 93 ? 13.543 -19.574 -4.853 1.00 87.62 93 ARG A C 1
ATOM 709 O O . ARG A 1 93 ? 13.901 -19.858 -3.708 1.00 87.62 93 ARG A O 1
ATOM 716 N N . ILE A 1 94 ? 12.278 -19.639 -5.260 1.00 90.75 94 ILE A N 1
ATOM 717 C CA . ILE A 1 94 ? 11.185 -20.189 -4.464 1.00 90.75 94 ILE A CA 1
ATOM 718 C C . ILE A 1 94 ? 11.245 -21.715 -4.547 1.00 90.75 94 ILE A C 1
ATOM 720 O O . ILE A 1 94 ? 11.606 -22.295 -5.565 1.00 90.75 94 ILE A O 1
ATOM 724 N N . TYR A 1 95 ? 10.903 -22.368 -3.444 1.00 89.88 95 TYR A N 1
ATOM 725 C CA . TYR A 1 95 ? 10.794 -23.816 -3.338 1.00 89.88 95 TYR A CA 1
ATOM 726 C C . TYR A 1 95 ? 9.642 -24.157 -2.396 1.00 89.88 95 TYR A C 1
ATOM 728 O O . TYR A 1 95 ? 9.210 -23.312 -1.605 1.00 89.88 95 TYR A O 1
ATOM 736 N N . ASP A 1 96 ? 9.139 -25.386 -2.485 1.00 88.38 96 ASP A N 1
ATOM 737 C CA . ASP A 1 96 ? 8.028 -25.817 -1.643 1.00 88.38 96 ASP A CA 1
ATOM 738 C C . ASP A 1 96 ? 8.403 -25.773 -0.152 1.00 88.38 96 ASP A C 1
ATOM 740 O O . ASP A 1 96 ? 9.512 -26.133 0.246 1.00 88.38 96 ASP A O 1
ATOM 744 N N . GLY A 1 97 ? 7.490 -25.263 0.672 1.00 89.50 97 GLY A N 1
ATOM 745 C CA . GLY A 1 97 ? 7.733 -25.011 2.095 1.00 89.50 97 GLY A CA 1
ATOM 746 C C . GLY A 1 97 ? 8.562 -23.758 2.423 1.00 89.50 97 GLY A C 1
ATOM 747 O O . GLY A 1 97 ? 8.895 -23.548 3.592 1.00 89.50 97 GLY A O 1
ATOM 748 N N . ILE A 1 98 ? 8.898 -22.897 1.451 1.00 90.56 98 ILE A N 1
ATOM 749 C CA . ILE A 1 98 ? 9.564 -21.619 1.747 1.00 90.56 98 ILE A CA 1
ATOM 750 C C . ILE A 1 98 ? 8.683 -20.714 2.628 1.00 90.56 98 ILE A C 1
ATOM 752 O O . ILE A 1 98 ? 7.484 -20.546 2.411 1.00 90.56 98 ILE A O 1
ATOM 756 N N . GLU A 1 99 ? 9.291 -20.059 3.618 1.00 87.25 99 GLU A N 1
ATOM 757 C CA . GLU A 1 99 ? 8.591 -19.073 4.443 1.00 87.25 99 GLU A CA 1
ATOM 758 C C . GLU A 1 99 ? 8.145 -17.863 3.607 1.00 87.25 99 GLU A C 1
ATOM 760 O O . GLU A 1 99 ? 8.956 -17.212 2.943 1.00 87.25 99 GLU A O 1
ATOM 765 N N . THR A 1 100 ? 6.880 -17.461 3.736 1.00 82.75 100 THR A N 1
ATOM 766 C CA . THR A 1 100 ? 6.324 -16.263 3.076 1.00 82.75 100 THR A CA 1
ATOM 767 C C . THR A 1 100 ? 7.121 -14.990 3.374 1.00 82.75 100 THR A C 1
ATOM 769 O O . THR A 1 100 ? 7.311 -14.148 2.496 1.00 82.75 100 THR A O 1
ATOM 772 N N . LYS A 1 101 ? 7.687 -14.872 4.583 1.00 82.50 101 LYS A N 1
ATOM 773 C CA . LYS A 1 101 ? 8.593 -13.775 4.957 1.00 82.50 101 LYS A CA 1
ATOM 774 C C . LYS A 1 101 ? 9.843 -13.719 4.073 1.00 82.50 101 LYS A C 1
ATOM 776 O O . LYS A 1 101 ? 10.284 -12.627 3.718 1.00 82.50 101 LYS A O 1
ATOM 781 N N . LYS A 1 102 ? 10.410 -14.872 3.701 1.00 87.25 102 LYS A N 1
ATOM 782 C CA . LYS A 1 102 ? 11.582 -14.946 2.817 1.00 87.25 102 LYS A CA 1
ATOM 783 C C . LYS A 1 102 ? 11.217 -14.527 1.398 1.00 87.25 102 LYS A C 1
ATOM 785 O O . LYS A 1 102 ? 11.973 -13.760 0.810 1.00 87.25 102 LYS A O 1
ATOM 790 N N . ILE A 1 103 ? 10.050 -14.939 0.891 1.00 88.19 103 ILE A N 1
ATOM 791 C CA . ILE A 1 103 ? 9.541 -14.481 -0.414 1.00 88.19 103 ILE A CA 1
ATOM 792 C C . ILE A 1 103 ? 9.478 -12.951 -0.436 1.00 88.19 103 ILE A C 1
ATOM 794 O O . ILE A 1 103 ? 10.078 -12.312 -1.299 1.00 88.19 103 ILE A O 1
ATOM 798 N N . LEU A 1 104 ? 8.839 -12.345 0.567 1.00 85.56 104 LEU A N 1
ATOM 799 C CA . LEU A 1 104 ? 8.697 -10.892 0.619 1.00 85.56 104 LEU A CA 1
ATOM 800 C C . LEU A 1 104 ? 10.046 -10.163 0.747 1.00 85.56 104 LEU A C 1
ATOM 802 O O . LEU A 1 104 ? 10.263 -9.135 0.108 1.00 85.56 104 LEU A O 1
ATOM 806 N N . GLN A 1 105 ? 10.987 -10.704 1.525 1.00 86.88 105 GLN A N 1
ATOM 807 C CA . GLN A 1 105 ? 12.348 -10.164 1.599 1.00 86.88 105 GLN A CA 1
ATOM 808 C C . GLN A 1 105 ? 13.067 -10.211 0.246 1.00 86.88 105 GLN A C 1
ATOM 810 O O . GLN A 1 105 ? 13.786 -9.268 -0.092 1.00 86.88 105 GLN A O 1
ATOM 815 N N . MET A 1 106 ? 12.877 -11.275 -0.542 1.00 88.56 106 MET A N 1
ATOM 816 C CA . MET A 1 106 ? 13.421 -11.356 -1.899 1.00 88.56 106 MET A CA 1
ATOM 817 C C . MET A 1 106 ? 12.794 -10.292 -2.803 1.00 88.56 106 MET A C 1
ATOM 819 O O . MET A 1 106 ? 13.542 -9.575 -3.467 1.00 88.56 106 MET A O 1
ATOM 823 N N . VAL A 1 107 ? 11.468 -10.121 -2.750 1.00 87.25 107 VAL A N 1
ATOM 824 C CA . VAL A 1 107 ? 10.738 -9.070 -3.481 1.00 87.25 107 VAL A CA 1
ATOM 825 C C . VAL A 1 107 ? 11.296 -7.685 -3.151 1.00 87.25 107 VAL A C 1
ATOM 827 O O . VAL A 1 107 ? 11.742 -6.972 -4.050 1.00 87.25 107 VAL A O 1
ATOM 830 N N . PHE A 1 108 ? 11.355 -7.304 -1.870 1.00 86.62 108 PHE A N 1
ATOM 831 C CA . PHE A 1 108 ? 11.871 -5.990 -1.472 1.00 86.62 108 PHE A CA 1
ATOM 832 C C . PHE A 1 108 ? 13.342 -5.797 -1.839 1.00 86.62 108 PHE A C 1
ATOM 834 O O . PHE A 1 108 ? 13.725 -4.715 -2.286 1.00 86.62 108 PHE A O 1
ATOM 841 N N . ARG A 1 109 ? 14.172 -6.839 -1.710 1.00 87.50 109 ARG A N 1
ATOM 842 C CA . ARG A 1 109 ? 15.581 -6.780 -2.116 1.00 87.50 109 ARG A CA 1
ATOM 843 C C . ARG A 1 109 ? 15.720 -6.515 -3.610 1.00 87.50 109 ARG A C 1
ATOM 845 O O . ARG A 1 109 ? 16.518 -5.658 -3.984 1.00 87.50 109 ARG A O 1
ATOM 852 N N . GLU A 1 110 ? 14.967 -7.213 -4.452 1.00 86.31 110 GLU A N 1
ATOM 853 C CA . GLU A 1 110 ? 15.021 -7.020 -5.902 1.00 86.31 110 GLU A CA 1
ATOM 854 C C . GLU A 1 110 ? 14.446 -5.652 -6.308 1.00 86.31 110 GLU A C 1
ATOM 856 O O . GLU A 1 110 ? 15.132 -4.882 -6.981 1.00 86.31 110 GLU A O 1
ATOM 861 N N . LEU A 1 111 ? 13.272 -5.269 -5.795 1.00 82.44 111 LEU A N 1
ATOM 862 C CA . LEU A 1 111 ? 12.664 -3.954 -6.043 1.00 82.44 111 LEU A CA 1
ATOM 863 C C . LEU A 1 111 ? 13.561 -2.790 -5.598 1.00 82.44 111 LEU A C 1
ATOM 865 O O . LEU A 1 111 ? 13.627 -1.748 -6.260 1.00 82.44 111 LEU A O 1
ATOM 869 N N . SER A 1 112 ? 14.303 -2.964 -4.504 1.00 81.56 112 SER A N 1
ATOM 870 C CA . SER A 1 112 ? 15.185 -1.924 -3.982 1.00 81.56 112 SER A CA 1
ATOM 871 C C . SER A 1 112 ? 16.346 -1.542 -4.896 1.00 81.56 112 SER A C 1
ATOM 873 O O . SER A 1 112 ? 16.896 -0.449 -4.754 1.00 81.56 112 SER A O 1
ATOM 875 N N . LYS A 1 113 ? 16.715 -2.411 -5.844 1.00 81.62 113 LYS A N 1
ATOM 876 C CA . LYS A 1 113 ? 17.725 -2.099 -6.864 1.00 81.62 113 LYS A CA 1
ATOM 877 C C . LYS A 1 113 ? 17.242 -1.000 -7.811 1.00 81.62 113 LYS A C 1
ATOM 879 O O . LYS A 1 113 ? 18.055 -0.256 -8.345 1.00 81.62 113 LYS A O 1
ATOM 884 N N . TYR A 1 114 ? 15.925 -0.877 -7.981 1.00 76.12 114 TYR A N 1
ATOM 885 C CA . TYR A 1 114 ? 15.290 0.100 -8.866 1.00 76.12 114 TYR A CA 1
ATOM 886 C C . TYR A 1 114 ? 14.778 1.325 -8.106 1.00 76.12 114 TYR A C 1
ATOM 888 O O . TYR A 1 114 ? 14.862 2.445 -8.607 1.00 76.12 114 TYR A O 1
ATOM 896 N N . LYS A 1 115 ? 14.268 1.127 -6.886 1.00 75.62 115 LYS A N 1
ATOM 897 C CA . LYS A 1 115 ? 13.835 2.203 -5.991 1.00 75.62 115 LYS A CA 1
ATOM 898 C C . LYS A 1 115 ? 14.456 1.986 -4.608 1.00 75.62 115 LYS A C 1
ATOM 900 O O . LYS A 1 115 ? 13.850 1.303 -3.782 1.00 75.62 115 LYS A O 1
ATOM 905 N N . PRO A 1 116 ? 15.631 2.583 -4.321 1.00 79.25 116 PRO A N 1
ATOM 906 C CA . PRO A 1 116 ? 16.352 2.376 -3.062 1.00 79.25 116 PRO A CA 1
ATOM 907 C C . PRO A 1 116 ? 15.512 2.607 -1.799 1.00 79.25 116 PRO A C 1
ATOM 909 O O . PRO A 1 116 ? 15.704 1.908 -0.810 1.00 79.25 116 PRO A O 1
ATOM 912 N N . ALA A 1 117 ? 14.522 3.507 -1.851 1.00 78.44 117 ALA A N 1
ATOM 913 C CA . ALA A 1 117 ? 13.592 3.762 -0.748 1.00 78.44 117 ALA A CA 1
ATOM 914 C C . ALA A 1 117 ? 12.802 2.516 -0.291 1.00 78.44 117 ALA A C 1
ATOM 916 O O . ALA A 1 117 ? 12.412 2.437 0.871 1.00 78.44 117 ALA A O 1
ATOM 917 N N . ILE A 1 118 ? 12.601 1.520 -1.165 1.00 83.81 118 ILE A N 1
ATOM 918 C CA . ILE A 1 118 ? 11.896 0.271 -0.828 1.00 83.81 118 ILE A CA 1
ATOM 919 C C . ILE A 1 118 ? 12.657 -0.542 0.231 1.00 83.81 118 ILE A C 1
ATOM 921 O O . ILE A 1 118 ? 12.026 -1.280 0.980 1.00 83.81 118 ILE A O 1
ATOM 925 N N . LYS A 1 119 ? 13.980 -0.359 0.396 1.00 79.56 119 LYS A N 1
ATOM 926 C CA . LYS A 1 119 ? 14.750 -1.041 1.463 1.00 79.56 119 LYS A CA 1
ATOM 927 C C . LYS A 1 119 ? 14.240 -0.739 2.868 1.00 79.56 119 LYS A C 1
ATOM 929 O O . LYS A 1 119 ? 14.479 -1.527 3.776 1.00 79.56 119 LYS A O 1
ATOM 934 N N . HIS A 1 120 ? 13.593 0.409 3.045 1.00 80.12 120 HIS A N 1
ATOM 935 C CA . HIS A 1 120 ? 13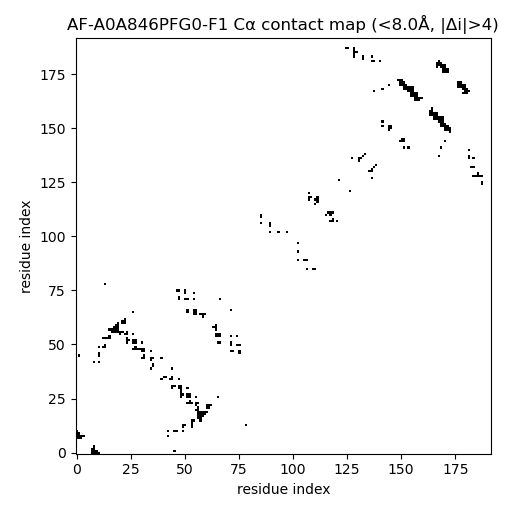.073 0.859 4.332 1.00 80.12 120 HIS A CA 1
ATOM 936 C C . HIS A 1 120 ? 11.600 0.490 4.531 1.00 80.12 120 HIS A C 1
ATOM 938 O O . HIS A 1 120 ? 11.054 0.741 5.602 1.00 80.12 120 HIS A O 1
ATOM 944 N N . GLN A 1 121 ? 10.949 -0.094 3.520 1.00 81.31 121 GLN A N 1
ATOM 945 C CA . GLN A 1 121 ? 9.570 -0.548 3.639 1.00 81.31 121 GLN A CA 1
ATOM 946 C C . GLN A 1 121 ? 9.497 -1.874 4.398 1.00 81.31 121 GLN A C 1
ATOM 948 O O . GLN A 1 121 ? 10.407 -2.705 4.368 1.00 81.31 121 GLN A O 1
ATOM 953 N N . ILE A 1 122 ? 8.385 -2.051 5.096 1.00 81.88 122 ILE A N 1
ATOM 954 C CA . ILE A 1 122 ? 8.038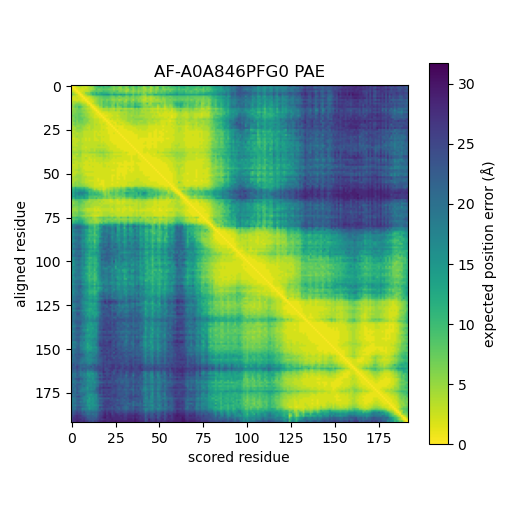 -3.246 5.857 1.00 81.88 122 ILE A CA 1
ATOM 955 C C . ILE A 1 122 ? 6.654 -3.711 5.422 1.00 81.88 122 ILE A C 1
ATOM 957 O O . ILE A 1 122 ? 5.887 -2.939 4.847 1.00 81.88 122 ILE A O 1
ATOM 961 N N . ASP A 1 123 ? 6.333 -4.973 5.686 1.00 83.50 123 ASP A N 1
ATOM 962 C CA . ASP A 1 123 ? 4.985 -5.468 5.449 1.00 83.50 123 ASP A CA 1
ATOM 963 C C . ASP A 1 123 ? 3.963 -4.822 6.388 1.00 83.50 123 ASP A C 1
ATOM 965 O O . ASP A 1 123 ? 4.292 -4.369 7.487 1.00 83.50 123 ASP A O 1
ATOM 969 N N . LEU A 1 124 ? 2.703 -4.815 5.946 1.00 82.12 124 LEU A N 1
ATOM 970 C CA . LEU A 1 124 ? 1.588 -4.238 6.692 1.00 82.12 124 LEU A CA 1
ATOM 971 C C . LEU A 1 124 ? 1.451 -4.853 8.089 1.00 82.12 124 LEU A C 1
ATOM 973 O O . LEU A 1 124 ? 1.242 -4.130 9.058 1.00 82.12 124 LEU A O 1
ATOM 977 N N . ARG A 1 125 ? 1.613 -6.175 8.217 1.00 83.06 125 ARG A N 1
ATOM 978 C CA . ARG A 1 125 ? 1.493 -6.862 9.509 1.00 83.06 125 ARG A CA 1
ATOM 979 C C . ARG A 1 125 ? 2.562 -6.366 10.483 1.00 83.06 125 ARG A C 1
ATOM 981 O O . ARG A 1 125 ? 2.253 -6.060 11.633 1.00 83.06 125 ARG A O 1
ATOM 988 N N . LYS A 1 126 ? 3.805 -6.230 10.020 1.00 84.25 126 LYS A N 1
ATOM 989 C CA . LYS A 1 126 ? 4.894 -5.649 10.800 1.00 84.25 126 LYS A CA 1
ATOM 990 C C . LYS A 1 126 ? 4.620 -4.183 11.130 1.00 84.25 126 LYS A C 1
ATOM 992 O O . LYS A 1 126 ? 4.832 -3.802 12.276 1.00 84.25 126 LYS A O 1
ATOM 997 N N . ALA A 1 127 ? 4.123 -3.387 10.184 1.00 87.94 127 ALA A N 1
ATOM 998 C CA . ALA A 1 127 ? 3.781 -1.984 10.422 1.00 87.94 127 ALA A CA 1
ATOM 999 C C . ALA A 1 127 ? 2.741 -1.828 11.542 1.00 87.94 127 ALA A C 1
ATOM 1001 O O . ALA A 1 127 ? 2.971 -1.064 12.473 1.00 87.94 127 ALA A O 1
ATOM 1002 N N . LEU A 1 128 ? 1.666 -2.622 11.513 1.00 88.00 128 LEU A N 1
ATOM 1003 C CA . LEU A 1 128 ? 0.654 -2.647 12.574 1.00 88.00 128 LEU A CA 1
ATOM 1004 C C . LEU A 1 128 ? 1.245 -3.080 13.926 1.00 88.00 128 LEU A C 1
ATOM 1006 O O . LEU A 1 128 ? 0.935 -2.490 14.956 1.00 88.00 128 LEU A O 1
ATOM 1010 N N . SER A 1 129 ? 2.151 -4.065 13.936 1.00 87.88 129 SER A N 1
ATOM 1011 C CA . SER A 1 129 ? 2.814 -4.510 15.175 1.00 87.88 129 SER A CA 1
ATOM 1012 C C . SER A 1 129 ? 3.781 -3.484 15.779 1.00 87.88 129 SER A C 1
ATOM 1014 O O . SER A 1 129 ? 4.126 -3.602 16.949 1.00 87.88 129 SER A O 1
ATOM 1016 N N . LEU A 1 130 ? 4.238 -2.505 14.990 1.00 89.94 130 LEU A N 1
ATOM 1017 C CA . LEU A 1 130 ? 5.147 -1.443 15.435 1.00 89.94 130 LEU A CA 1
ATOM 1018 C C . LEU A 1 130 ? 4.417 -0.182 15.916 1.00 89.94 130 LEU A C 1
ATOM 1020 O O . LEU A 1 130 ? 5.079 0.716 16.432 1.00 89.94 130 LEU A O 1
ATOM 1024 N N . MET A 1 131 ? 3.095 -0.096 15.743 1.00 91.44 131 MET A N 1
ATOM 1025 C CA . MET A 1 131 ? 2.301 0.992 16.318 1.00 91.44 131 MET A CA 1
ATOM 1026 C C . MET A 1 131 ? 2.379 0.961 17.845 1.00 91.44 131 MET A C 1
ATOM 1028 O O . MET A 1 131 ? 2.503 -0.112 18.442 1.00 91.44 131 MET A O 1
ATOM 1032 N N . GLN A 1 132 ? 2.293 2.130 18.480 1.00 89.88 132 GLN A N 1
ATOM 1033 C CA . GLN A 1 132 ? 2.117 2.178 19.928 1.00 89.88 132 GLN A CA 1
ATOM 1034 C C . GLN A 1 132 ? 0.720 1.635 20.275 1.00 89.88 132 GLN A C 1
ATOM 1036 O O . GLN A 1 132 ? -0.238 2.002 19.591 1.00 89.88 132 GLN A O 1
ATOM 1041 N N . PRO A 1 133 ? 0.568 0.783 21.308 1.00 89.12 133 PRO A N 1
ATOM 1042 C CA . PRO A 1 133 ? -0.734 0.259 21.721 1.00 89.12 133 PRO A CA 1
ATOM 1043 C C . PRO A 1 133 ? -1.738 1.384 21.956 1.00 89.12 133 PRO A C 1
ATOM 1045 O O . PRO A 1 133 ? -2.839 1.353 21.416 1.00 89.12 133 PRO A O 1
ATOM 1048 N N . GLN A 1 134 ? -1.279 2.415 22.663 1.00 87.12 134 GLN A N 1
ATOM 1049 C CA . GLN A 1 134 ? -2.023 3.620 22.967 1.00 87.12 134 GLN A CA 1
ATOM 1050 C C . GLN A 1 134 ? -1.152 4.848 22.659 1.00 87.12 134 GLN A C 1
ATOM 1052 O O . GLN A 1 134 ? 0.027 4.842 23.026 1.00 87.12 134 GLN A O 1
ATOM 1057 N N . PRO A 1 135 ? -1.684 5.901 22.010 1.00 90.00 135 PRO A N 1
ATOM 1058 C CA . PRO A 1 135 ? -3.030 6.001 21.431 1.00 90.00 135 PRO A CA 1
ATOM 1059 C C . PRO A 1 135 ? -3.130 5.457 19.995 1.00 90.00 135 PRO A C 1
ATOM 1061 O O . PRO A 1 135 ? -4.229 5.370 19.453 1.00 90.00 135 PRO A O 1
ATOM 1064 N N . ASP A 1 136 ? -2.008 5.134 19.345 1.00 93.38 136 ASP A N 1
ATOM 1065 C CA . ASP A 1 136 ? -1.968 4.942 17.888 1.00 93.38 136 ASP A CA 1
ATOM 1066 C C . ASP A 1 136 ? -2.812 3.752 17.414 1.00 93.38 136 ASP A C 1
ATOM 1068 O O . ASP A 1 136 ? -3.616 3.890 16.488 1.00 93.38 136 ASP A O 1
ATOM 1072 N N . PHE A 1 137 ? -2.634 2.579 18.028 1.00 93.94 137 PHE A N 1
ATOM 1073 C CA . PHE A 1 137 ? -3.332 1.366 17.610 1.00 93.94 137 PHE A CA 1
ATOM 1074 C C . PHE A 1 137 ? -4.819 1.400 17.990 1.00 93.94 137 PHE A C 1
ATOM 1076 O O . PHE A 1 137 ? -5.661 1.036 17.170 1.00 93.94 137 PHE A O 1
ATOM 1083 N N . GLU A 1 138 ? -5.157 1.921 19.173 1.00 94.19 138 GLU A N 1
ATOM 1084 C CA . GLU A 1 138 ? -6.542 2.237 19.555 1.00 94.19 138 GLU A CA 1
ATOM 1085 C C . GLU A 1 138 ? -7.210 3.152 18.525 1.00 94.19 138 GLU A C 1
ATOM 1087 O O . GLU A 1 138 ? -8.282 2.839 17.996 1.00 94.19 138 GLU A O 1
ATOM 1092 N N . ARG A 1 139 ? -6.544 4.253 18.159 1.00 94.81 139 ARG A N 1
ATOM 1093 C CA . ARG A 1 139 ? -7.073 5.203 17.181 1.00 94.81 139 ARG A CA 1
ATOM 1094 C C . ARG A 1 139 ? -7.221 4.579 15.800 1.00 94.81 139 ARG A C 1
ATOM 1096 O O . ARG A 1 139 ? -8.208 4.847 15.116 1.00 94.81 139 ARG A O 1
ATOM 1103 N N . PHE A 1 140 ? -6.272 3.741 15.392 1.00 95.38 140 PHE A N 1
ATOM 1104 C CA . PHE A 1 140 ? -6.370 2.981 14.151 1.00 95.38 140 PHE A CA 1
ATOM 1105 C C . PHE A 1 140 ? -7.626 2.098 14.133 1.00 95.38 140 PHE A C 1
ATOM 1107 O O . PHE A 1 140 ? -8.372 2.143 13.157 1.00 95.38 140 PHE A O 1
ATOM 1114 N N . VAL A 1 141 ? -7.906 1.354 15.209 1.00 96.19 141 VAL A N 1
ATOM 1115 C CA . VAL A 1 141 ? -9.109 0.508 15.310 1.00 96.19 141 VAL A CA 1
ATOM 1116 C C . VAL A 1 141 ? -10.390 1.347 15.293 1.00 96.19 141 VAL A C 1
ATOM 1118 O O . VAL A 1 141 ? -11.342 0.988 14.603 1.00 96.19 141 VAL A O 1
ATOM 1121 N N . GLN A 1 142 ? -10.410 2.490 15.981 1.00 96.00 142 GLN A N 1
ATOM 1122 C CA . GLN A 1 142 ? -11.551 3.412 15.960 1.00 96.00 142 GLN A CA 1
ATOM 1123 C C . GLN A 1 142 ? -11.855 3.910 14.540 1.00 96.00 142 GLN A C 1
ATOM 1125 O O . GLN A 1 142 ? -13.001 3.854 14.101 1.00 96.00 142 GLN A O 1
ATOM 1130 N N . VAL A 1 143 ? -10.830 4.360 13.806 1.00 96.75 143 VAL A N 1
ATOM 1131 C CA . VAL A 1 143 ? -10.982 4.807 12.412 1.00 96.75 143 VAL A CA 1
ATOM 1132 C C . VAL A 1 143 ? -11.413 3.647 11.521 1.00 96.75 143 VAL A C 1
ATOM 1134 O O . VAL A 1 143 ? -12.316 3.813 10.708 1.00 96.75 143 VAL A O 1
ATOM 1137 N N . LEU A 1 144 ? -10.828 2.460 11.701 1.00 96.56 144 LEU A N 1
ATOM 1138 C CA . LEU A 1 144 ? -11.209 1.268 10.949 1.00 96.56 144 LEU A CA 1
ATOM 1139 C C . LEU A 1 144 ? -12.703 0.964 11.111 1.00 96.56 144 LEU A C 1
ATOM 1141 O O . LEU A 1 144 ? -13.380 0.717 10.118 1.00 96.56 144 LEU A O 1
ATOM 1145 N N . LEU A 1 145 ? -13.230 1.020 12.335 1.00 97.06 145 LEU A N 1
ATOM 1146 C CA . LEU A 1 145 ? -14.655 0.822 12.602 1.00 97.06 145 LEU A CA 1
ATOM 1147 C C . LEU A 1 145 ? -15.514 1.916 11.953 1.00 97.06 145 LEU A C 1
ATOM 1149 O O . LEU A 1 145 ? -16.511 1.592 11.307 1.00 97.06 145 LEU A O 1
ATOM 1153 N N . SER A 1 146 ? -15.110 3.186 12.051 1.00 96.81 146 SER A N 1
ATOM 1154 C CA . SER A 1 146 ? -15.802 4.294 11.378 1.00 96.81 146 SER A CA 1
ATOM 1155 C C . SER A 1 146 ? -15.903 4.097 9.865 1.00 96.81 146 SER A C 1
ATOM 1157 O O . SER A 1 146 ? -16.993 4.206 9.308 1.00 96.81 146 SER A O 1
ATOM 1159 N N . GLU A 1 147 ? -14.806 3.717 9.210 1.00 97.56 147 GLU A N 1
ATOM 1160 C CA . GLU A 1 147 ? -14.783 3.432 7.767 1.00 97.56 147 GLU A CA 1
ATOM 1161 C C . GLU A 1 147 ? -15.659 2.224 7.387 1.00 97.56 147 GLU A C 1
ATOM 1163 O O . GLU A 1 147 ? -16.155 2.136 6.266 1.00 97.56 147 GLU A O 1
ATOM 1168 N N . HIS A 1 148 ? -15.918 1.307 8.3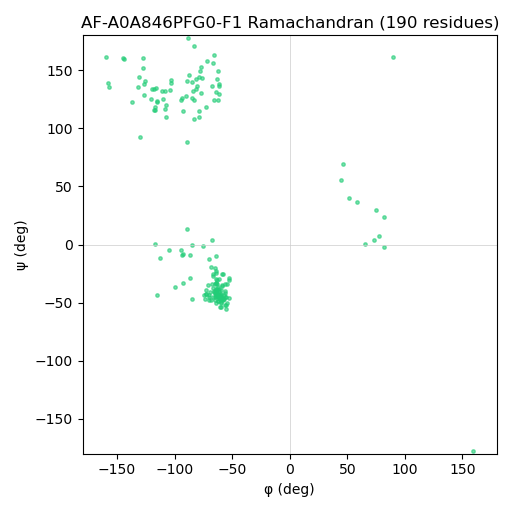26 1.00 95.81 148 HIS A N 1
ATOM 1169 C CA . HIS A 1 148 ? -16.841 0.179 8.139 1.00 95.81 148 HIS A CA 1
ATOM 1170 C C . HIS A 1 148 ? -18.297 0.513 8.526 1.00 95.81 148 HIS A C 1
ATOM 1172 O O . HIS A 1 148 ? -19.143 -0.386 8.638 1.00 95.81 148 HIS A O 1
ATOM 1178 N N . GLY A 1 149 ? -18.613 1.799 8.703 1.00 96.38 149 GLY A N 1
ATOM 1179 C CA . GLY A 1 149 ? -19.968 2.304 8.923 1.00 96.38 149 GLY A CA 1
ATOM 1180 C C . GLY A 1 149 ? -20.460 2.200 10.365 1.00 96.38 149 GLY A C 1
ATOM 1181 O O . GLY A 1 149 ? -21.667 2.134 10.578 1.00 96.38 149 GLY A O 1
ATOM 1182 N N . TYR A 1 150 ? -19.554 2.135 11.343 1.00 98.19 150 TYR A N 1
ATOM 1183 C CA . TYR A 1 150 ? -19.911 2.269 12.755 1.00 98.19 150 TYR A CA 1
ATOM 1184 C C . TYR A 1 150 ? -19.864 3.738 13.184 1.00 98.19 150 TYR A C 1
ATOM 1186 O O . TYR A 1 150 ? -18.937 4.474 12.844 1.00 98.19 150 TYR A O 1
ATOM 1194 N N . GLU A 1 151 ? -20.812 4.149 14.018 1.00 97.75 151 GLU A N 1
ATOM 1195 C CA . GLU A 1 151 ? -20.696 5.378 14.799 1.00 97.75 151 GLU A CA 1
ATOM 1196 C C . GLU A 1 151 ? -19.795 5.100 16.006 1.00 97.75 151 GLU A C 1
ATOM 1198 O O . GLU A 1 151 ? -20.130 4.274 16.856 1.00 97.75 151 GLU A O 1
ATOM 1203 N N . VAL A 1 152 ? -18.629 5.747 16.070 1.00 97.75 152 VAL A N 1
ATOM 1204 C CA . VAL A 1 152 ? -17.588 5.444 17.066 1.00 97.75 152 VAL A CA 1
ATOM 1205 C C . VAL A 1 152 ? -17.379 6.632 18.001 1.00 97.75 152 VAL A C 1
ATOM 1207 O O . VAL A 1 152 ? -17.035 7.726 17.558 1.00 97.75 152 VAL A O 1
ATOM 1210 N N . SER A 1 153 ? -17.533 6.399 19.305 1.00 96.44 153 SER A N 1
ATOM 1211 C CA . SER A 1 153 ? -17.211 7.339 20.386 1.00 96.44 153 SER A CA 1
ATOM 1212 C C . SER A 1 153 ? -15.948 6.865 21.121 1.00 96.44 153 SER A C 1
ATOM 1214 O O . SER A 1 153 ? -16.008 5.837 21.796 1.00 96.44 153 SER A O 1
ATOM 1216 N N . PRO A 1 154 ? -14.800 7.552 20.986 1.00 94.12 154 PRO A N 1
ATOM 1217 C CA . PRO A 1 154 ? -13.528 7.116 21.572 1.00 94.12 154 PRO A CA 1
ATOM 1218 C C . PRO A 1 154 ? -13.446 7.392 23.083 1.00 94.12 154 PRO A C 1
ATOM 1220 O O . PRO A 1 154 ? -14.054 8.355 23.548 1.00 94.12 154 PRO A O 1
ATOM 1223 N N . ASN A 1 155 ? -12.655 6.596 23.815 1.00 89.31 155 ASN A N 1
ATOM 1224 C CA . ASN A 1 155 ? -12.213 6.817 25.206 1.00 89.31 155 ASN A CA 1
ATOM 1225 C C . ASN A 1 155 ? -13.344 7.240 26.156 1.00 89.31 155 ASN A C 1
ATOM 1227 O O . ASN A 1 155 ? -13.427 8.393 26.587 1.00 89.31 155 ASN A O 1
ATOM 1231 N N . GLN A 1 156 ? -14.265 6.319 26.434 1.00 92.56 156 GLN A N 1
ATOM 1232 C CA . GLN A 1 156 ? -15.463 6.604 27.224 1.00 92.56 156 GLN A CA 1
ATOM 1233 C C . GLN A 1 156 ? -15.324 6.067 28.647 1.00 92.56 156 GLN A C 1
ATOM 1235 O O . GLN A 1 156 ? -14.872 4.945 28.852 1.00 92.56 156 GLN A O 1
ATOM 1240 N N . ILE A 1 157 ? -15.781 6.844 29.631 1.00 93.62 157 ILE A N 1
ATOM 1241 C CA . ILE A 1 157 ? -15.962 6.359 31.002 1.00 93.62 157 ILE A CA 1
ATOM 1242 C C . ILE A 1 157 ? -17.403 5.872 31.137 1.00 93.62 157 ILE A C 1
ATOM 1244 O O . ILE A 1 157 ? -18.354 6.648 31.038 1.00 93.62 157 ILE A O 1
ATOM 1248 N N . VAL A 1 158 ? -17.567 4.573 31.366 1.00 91.94 158 VAL A N 1
ATOM 1249 C CA . VAL A 1 158 ? -18.863 3.909 31.497 1.00 91.94 158 VAL A CA 1
ATOM 1250 C C . VAL A 1 158 ? -19.067 3.466 32.937 1.00 91.94 158 VAL A C 1
ATOM 1252 O O . VAL A 1 158 ? -18.213 2.821 33.546 1.00 91.94 158 VAL A O 1
ATOM 1255 N N . ARG A 1 159 ? -20.236 3.773 33.498 1.00 93.12 159 ARG A N 1
ATOM 1256 C CA . ARG A 1 159 ? -20.587 3.362 34.857 1.00 93.12 159 ARG A CA 1
ATOM 1257 C C . ARG A 1 159 ? -21.122 1.931 34.863 1.00 93.12 159 ARG A C 1
ATOM 1259 O O . ARG A 1 159 ? -22.239 1.671 34.422 1.00 93.12 159 ARG A O 1
ATOM 1266 N N . GLY A 1 160 ? -20.321 1.008 35.380 1.00 88.06 160 GLY A N 1
ATOM 1267 C CA . GLY A 1 160 ? -20.693 -0.379 35.616 1.00 88.06 160 GLY A CA 1
ATOM 1268 C C . GLY A 1 160 ? -21.319 -0.601 36.994 1.00 88.06 160 GLY A C 1
ATOM 1269 O O . GLY A 1 160 ? -21.411 0.292 37.837 1.00 88.06 160 GLY A O 1
ATOM 1270 N N . LYS A 1 161 ? -21.729 -1.848 37.248 1.00 88.12 161 LYS A N 1
ATOM 1271 C CA . LYS A 1 161 ? -22.323 -2.265 38.530 1.00 88.12 161 LYS A CA 1
ATOM 1272 C C . LYS A 1 161 ? -21.345 -2.145 39.707 1.00 88.12 161 LYS A C 1
ATOM 1274 O O . LYS A 1 161 ? -21.775 -1.880 40.825 1.00 88.12 161 LYS A O 1
ATOM 1279 N N . CYS A 1 162 ? -20.054 -2.366 39.454 1.00 89.88 162 CYS A N 1
ATOM 1280 C CA . CYS A 1 162 ? -19.011 -2.430 40.481 1.00 89.88 162 CYS A CA 1
ATOM 1281 C C . CYS A 1 162 ? -18.117 -1.178 40.533 1.00 89.88 162 CYS A C 1
ATOM 1283 O O . CYS A 1 162 ? -17.260 -1.098 41.408 1.00 89.88 162 CYS A O 1
ATOM 1285 N N . GLY A 1 163 ? -18.293 -0.223 39.616 1.00 92.31 163 GLY A N 1
ATOM 1286 C CA . GLY A 1 163 ? -17.441 0.959 39.496 1.00 92.31 163 GLY A CA 1
ATOM 1287 C C . GLY A 1 163 ? -17.529 1.602 38.115 1.00 92.31 163 GLY A C 1
ATOM 1288 O O . GLY A 1 163 ? -18.300 1.165 37.261 1.00 92.31 163 GLY A O 1
ATOM 1289 N N . GLU A 1 164 ? -16.751 2.656 37.908 1.00 94.50 164 GLU A N 1
ATOM 1290 C CA . GLU A 1 164 ? -16.546 3.263 36.592 1.00 94.50 164 GLU A CA 1
ATOM 1291 C C . GLU A 1 164 ? -15.428 2.522 35.852 1.00 94.50 164 GLU A C 1
ATOM 1293 O O . GLU A 1 164 ? -14.436 2.114 36.456 1.00 94.50 164 GLU A O 1
ATOM 1298 N N . HIS A 1 165 ? -15.614 2.320 34.551 1.00 91.56 165 HIS A N 1
ATOM 1299 C CA . HIS A 1 165 ? -14.679 1.633 33.670 1.00 91.56 165 HIS A CA 1
ATOM 1300 C C . HIS A 1 165 ? -14.369 2.535 32.481 1.00 91.56 165 HIS A C 1
ATOM 1302 O O . HIS A 1 165 ? -15.289 3.031 31.832 1.00 91.56 165 HIS A O 1
ATOM 1308 N N . GLU A 1 166 ? -13.090 2.737 32.193 1.00 92.12 166 GLU A N 1
ATOM 1309 C CA . GLU A 1 166 ? -12.654 3.345 30.939 1.00 92.12 166 GLU A CA 1
ATOM 1310 C C . GLU A 1 166 ? -12.647 2.275 29.844 1.00 92.12 166 GLU A C 1
ATOM 1312 O O . GLU A 1 166 ? -12.185 1.159 30.081 1.00 92.12 166 GLU A O 1
ATOM 1317 N N . VAL A 1 167 ? -13.207 2.602 28.681 1.00 93.56 167 VAL A N 1
ATOM 1318 C CA . VAL A 1 167 ? -13.232 1.734 27.498 1.00 93.56 167 VAL A CA 1
ATOM 1319 C C . VAL A 1 167 ? -12.657 2.484 26.302 1.00 93.56 167 VAL A C 1
ATOM 1321 O O . VAL A 1 167 ? -12.956 3.667 26.106 1.00 93.56 167 VAL A O 1
ATOM 1324 N N . ASP A 1 168 ? -11.877 1.788 25.475 1.00 95.00 168 ASP A N 1
ATOM 1325 C CA . ASP A 1 168 ? -11.141 2.401 24.360 1.00 95.00 168 ASP A CA 1
ATOM 1326 C C . ASP A 1 168 ? -12.080 3.012 23.308 1.00 95.00 168 ASP A C 1
ATOM 1328 O O . ASP A 1 168 ? -11.775 4.042 22.696 1.00 95.00 168 ASP A O 1
ATOM 1332 N N . ALA A 1 169 ? -13.250 2.400 23.088 1.00 96.19 169 ALA A N 1
ATOM 1333 C CA . ALA A 1 169 ? -14.342 3.016 22.341 1.00 96.19 169 ALA A CA 1
ATOM 1334 C C . ALA A 1 169 ? -15.713 2.385 22.631 1.00 96.19 169 ALA A C 1
ATOM 1336 O O . ALA A 1 169 ? -15.836 1.238 23.058 1.00 96.19 169 ALA A O 1
ATOM 1337 N N . ILE A 1 170 ? -16.766 3.130 22.301 1.00 96.81 170 ILE A N 1
ATOM 1338 C CA . ILE A 1 170 ? -18.118 2.608 22.097 1.00 96.81 170 ILE A CA 1
ATOM 1339 C C . ILE A 1 170 ? -18.424 2.713 20.605 1.00 96.81 170 ILE A C 1
ATOM 1341 O O . ILE A 1 170 ? -18.318 3.796 20.031 1.00 96.81 170 ILE A O 1
ATOM 1345 N N . ALA A 1 171 ? -18.803 1.604 19.976 1.00 97.50 171 ALA A N 1
ATOM 1346 C CA . ALA A 1 171 ? -19.174 1.562 18.565 1.00 97.50 171 ALA A CA 1
ATOM 1347 C C . ALA A 1 171 ? -20.644 1.162 18.421 1.00 97.50 171 ALA A C 1
ATOM 1349 O O . ALA A 1 171 ? -21.082 0.212 19.063 1.00 97.50 171 ALA A O 1
ATOM 1350 N N . SER A 1 172 ? -21.406 1.852 17.575 1.00 97.62 172 SER A N 1
ATOM 1351 C CA . SER A 1 172 ? -22.812 1.524 17.312 1.00 97.62 172 SER A CA 1
ATOM 1352 C C . SER A 1 172 ? -23.082 1.359 15.823 1.00 97.62 172 SER A C 1
ATOM 1354 O O . SER A 1 172 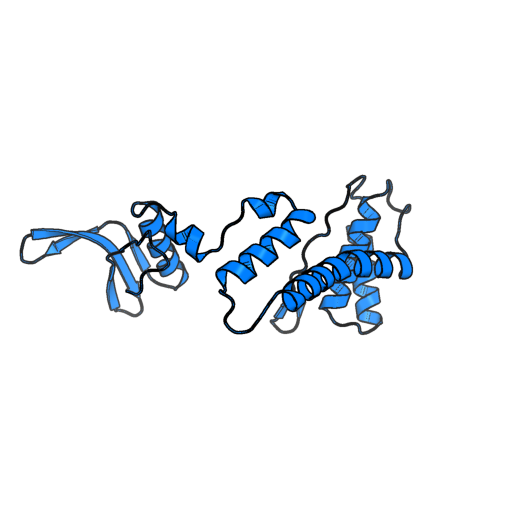? -22.568 2.120 15.005 1.00 97.62 172 SER A O 1
ATOM 1356 N N . LYS A 1 173 ? -23.875 0.345 15.466 1.00 97.25 173 LYS A N 1
ATOM 1357 C 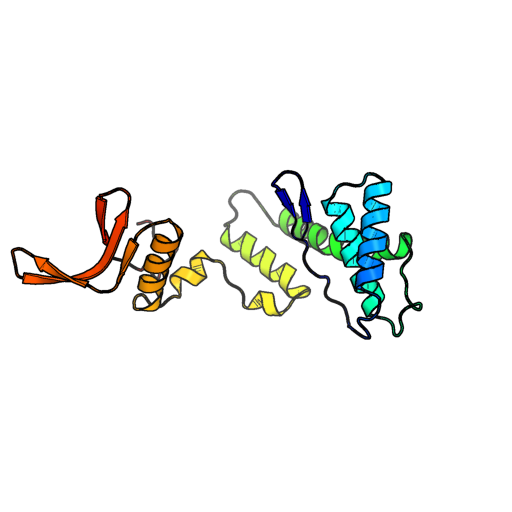CA . LYS A 1 173 ? -24.304 0.071 14.089 1.00 97.25 173 LYS A CA 1
ATOM 1358 C C . LYS A 1 173 ? -25.579 -0.768 14.095 1.00 97.25 173 LYS A C 1
ATOM 1360 O O . LYS A 1 173 ? -25.703 -1.681 14.906 1.00 97.25 173 LYS A O 1
ATOM 1365 N N . ASP A 1 174 ? -26.526 -0.452 13.212 1.00 96.31 174 ASP A N 1
ATOM 1366 C CA . ASP A 1 174 ? -27.780 -1.203 13.030 1.00 96.31 174 ASP A CA 1
ATOM 1367 C C . ASP A 1 174 ? -28.562 -1.440 14.340 1.00 96.31 174 ASP A C 1
ATOM 1369 O O . ASP A 1 174 ? -29.092 -2.521 14.598 1.00 96.31 174 ASP A O 1
ATOM 1373 N N . GLY A 1 175 ? -28.597 -0.420 15.207 1.00 95.44 175 GLY A N 1
ATOM 1374 C CA . GLY A 1 175 ? -29.276 -0.473 16.507 1.00 95.44 175 GLY A CA 1
ATOM 1375 C C . GLY A 1 175 ? -28.567 -1.311 17.579 1.00 95.44 175 GLY A C 1
ATOM 1376 O O . GLY A 1 175 ? -29.102 -1.462 18.675 1.00 95.44 175 GLY A O 1
ATOM 1377 N N . GLN A 1 176 ? -27.376 -1.844 17.293 1.00 96.88 176 GLN A N 1
ATOM 1378 C CA . GLN A 1 176 ? -26.535 -2.551 18.256 1.00 96.88 176 GLN A CA 1
ATOM 1379 C C . GLN A 1 176 ? -25.389 -1.660 18.726 1.00 96.88 176 GLN A C 1
ATOM 1381 O O . GLN A 1 176 ? -24.786 -0.939 17.931 1.00 96.88 176 GLN A O 1
ATOM 1386 N N . THR A 1 177 ? -25.069 -1.753 20.015 1.00 96.31 177 THR A N 1
ATOM 1387 C CA . THR A 1 177 ? -23.958 -1.035 20.643 1.00 96.31 177 THR A CA 1
ATOM 1388 C C . THR A 1 177 ? -22.943 -2.031 21.185 1.00 96.31 177 THR A C 1
ATOM 1390 O O . THR A 1 177 ? -23.296 -2.996 21.863 1.00 96.31 177 THR A O 1
ATOM 1393 N N . TYR A 1 178 ? -21.675 -1.769 20.900 1.00 96.06 178 TYR A N 1
ATOM 1394 C CA . TYR A 1 178 ? -20.529 -2.588 21.257 1.00 96.06 178 TYR A CA 1
ATOM 1395 C C . TYR A 1 178 ? -19.579 -1.777 22.134 1.00 96.06 178 TYR A C 1
ATOM 1397 O O . TYR A 1 178 ? -19.248 -0.632 21.819 1.00 96.06 178 TYR A O 1
ATOM 1405 N N . ILE A 1 179 ? -19.117 -2.395 23.217 1.00 95.38 179 ILE A N 1
ATOM 1406 C CA . ILE A 1 179 ? -17.962 -1.916 23.975 1.00 95.38 179 ILE A CA 1
ATOM 1407 C C . ILE A 1 179 ? -16.720 -2.477 23.288 1.00 95.38 179 ILE A C 1
ATOM 1409 O O . ILE A 1 179 ? -16.631 -3.685 23.061 1.00 95.38 179 ILE A O 1
ATOM 1413 N N . VAL A 1 180 ? -15.787 -1.601 22.937 1.00 95.19 180 VAL A N 1
ATOM 1414 C CA . VAL A 1 180 ? -14.559 -1.957 22.233 1.00 95.19 180 VAL A CA 1
ATOM 1415 C C . VAL A 1 180 ? -13.397 -1.848 23.207 1.00 95.19 180 VAL A C 1
ATOM 1417 O O . VAL A 1 180 ? -13.123 -0.773 23.731 1.00 95.19 180 VAL A O 1
ATOM 1420 N N . GLU A 1 181 ? -12.720 -2.976 23.401 1.00 94.75 181 GLU A N 1
ATOM 1421 C CA . GLU A 1 181 ? -11.469 -3.091 24.143 1.00 94.75 181 GLU A CA 1
ATOM 1422 C C . GLU A 1 181 ? -10.395 -3.586 23.171 1.00 94.75 181 GLU A C 1
ATOM 1424 O O . GLU A 1 181 ? -10.477 -4.694 22.628 1.00 94.75 181 GLU A O 1
ATOM 1429 N N . VAL A 1 182 ? -9.390 -2.763 22.923 1.00 93.12 182 VAL A N 1
ATOM 1430 C CA . VAL A 1 182 ? -8.327 -3.018 21.966 1.00 93.12 182 VAL A CA 1
ATOM 1431 C C . VAL A 1 182 ? -7.149 -3.663 22.686 1.00 93.12 182 VAL A C 1
ATOM 1433 O O . VAL A 1 182 ? -6.601 -3.155 23.660 1.00 93.12 182 VAL A O 1
ATOM 1436 N N . LYS A 1 183 ? -6.712 -4.819 22.180 1.00 90.31 183 LYS A N 1
ATOM 1437 C CA . LYS A 1 183 ? -5.498 -5.494 22.649 1.00 90.31 183 LYS A CA 1
ATOM 1438 C C . LYS A 1 183 ? -4.471 -5.533 21.531 1.00 90.31 183 LYS A C 1
ATOM 1440 O O . LYS A 1 183 ? -4.730 -6.050 20.446 1.00 90.31 183 LYS A O 1
ATOM 1445 N N . HIS A 1 184 ? -3.293 -4.976 21.802 1.00 89.69 184 HIS A N 1
ATOM 1446 C CA . HIS A 1 184 ? -2.187 -4.932 20.850 1.00 89.69 184 HIS A CA 1
ATOM 1447 C C . HIS A 1 184 ? -1.105 -5.952 21.205 1.00 89.69 184 HIS A C 1
ATOM 1449 O O . HIS A 1 184 ? -0.661 -6.045 22.351 1.00 89.69 184 HIS A O 1
ATOM 1455 N N . HIS A 1 185 ? -0.653 -6.707 20.202 1.00 84.00 185 HIS A N 1
ATOM 1456 C CA . HIS A 1 185 ? 0.435 -7.671 20.336 1.00 84.00 185 HIS A CA 1
ATOM 1457 C C . HIS A 1 185 ? 1.615 -7.281 19.445 1.00 84.00 185 HIS A C 1
ATOM 1459 O O . HIS A 1 185 ? 1.558 -7.379 18.220 1.00 84.00 185 HIS A O 1
ATOM 1465 N N . TYR A 1 186 ? 2.749 -6.963 20.066 1.00 75.88 186 TYR A N 1
ATOM 1466 C CA . TYR A 1 186 ? 3.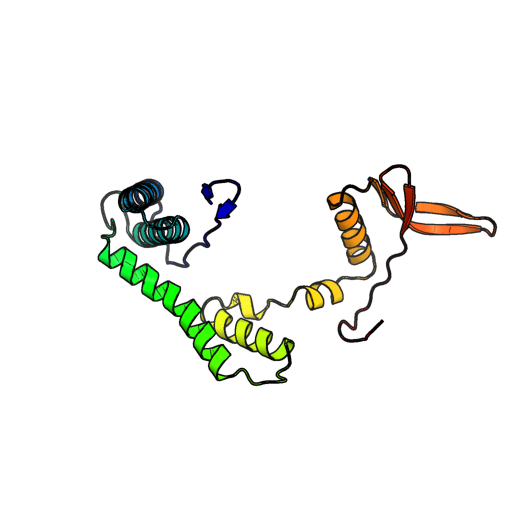994 -6.680 19.344 1.00 75.88 186 TYR A CA 1
ATOM 1467 C C . TYR A 1 186 ? 4.576 -7.911 18.621 1.00 75.88 186 TYR A C 1
ATOM 1469 O O . TYR A 1 186 ? 5.308 -7.792 17.635 1.00 75.88 186 TYR A O 1
ATOM 1477 N N . LYS A 1 187 ? 4.258 -9.126 19.094 1.00 74.94 187 LYS A N 1
ATOM 1478 C CA . LYS A 1 187 ? 4.693 -10.384 18.470 1.00 74.94 187 LYS A CA 1
ATOM 1479 C C . LYS A 1 187 ? 3.683 -10.838 17.412 1.00 74.94 187 LYS A C 1
ATOM 1481 O O . LYS A 1 187 ? 2.820 -11.663 17.678 1.00 74.94 187 LYS A O 1
ATOM 1486 N N . HIS A 1 188 ? 3.865 -10.377 16.178 1.00 64.31 188 HIS A N 1
ATOM 1487 C CA . HIS A 1 188 ? 3.035 -10.725 15.010 1.00 64.31 188 HIS A CA 1
ATOM 1488 C C . HIS A 1 188 ? 3.131 -12.192 14.522 1.00 64.31 188 HIS A C 1
ATOM 1490 O O . HIS A 1 188 ? 2.564 -12.534 13.480 1.00 64.31 188 HIS A O 1
ATOM 1496 N N . HIS A 1 189 ? 3.877 -13.048 15.229 1.00 59.22 189 HIS A N 1
ATOM 1497 C CA . HIS A 1 189 ? 4.056 -14.473 14.922 1.00 59.22 189 HIS A CA 1
ATOM 1498 C C . HIS A 1 189 ? 3.526 -15.409 16.020 1.00 59.22 189 HIS A C 1
ATOM 1500 O O . HIS A 1 189 ? 3.641 -16.622 15.870 1.00 59.22 189 HIS A O 1
ATOM 1506 N N . THR A 1 190 ? 2.959 -14.883 17.108 1.00 47.75 190 THR A N 1
ATOM 1507 C CA . THR A 1 190 ? 2.338 -15.723 18.139 1.00 47.75 190 THR A CA 1
ATOM 1508 C C . THR A 1 190 ? 0.908 -16.064 17.710 1.00 47.75 190 THR A C 1
ATOM 1510 O O . THR A 1 190 ? 0.147 -15.133 17.450 1.00 47.75 190 THR A O 1
ATOM 1513 N N . PRO A 1 191 ? 0.520 -17.349 17.622 1.00 49.84 191 PRO A N 1
ATOM 1514 C CA . PRO A 1 191 ? -0.887 -17.720 17.509 1.00 49.84 191 PRO A CA 1
ATOM 1515 C C . PRO A 1 191 ? -1.618 -17.264 18.778 1.00 49.84 191 PRO A C 1
ATOM 1517 O O . PRO A 1 191 ? -1.176 -17.592 19.879 1.00 49.84 191 PRO A O 1
ATOM 1520 N N . THR A 1 192 ? -2.673 -16.469 18.617 1.00 47.31 192 THR A N 1
ATOM 1521 C CA . THR A 1 192 ? -3.661 -16.164 19.666 1.00 47.31 192 THR A CA 1
ATOM 1522 C C . THR A 1 192 ? -4.690 -17.272 19.745 1.00 47.31 192 THR A C 1
ATOM 1524 O O . THR A 1 192 ? -5.146 -17.678 18.650 1.00 47.31 192 THR A O 1
#

Radius of gyration: 24.83 Å; Cα contacts (8 Å, |Δi|>4): 210; chains: 1; bounding box: 47×48×73 Å

Mean predicted aligned error: 12.69 Å

Nearest PDB structures (foldseek):
  1vm7-assembly1_B  TM=9.274E-01  e=5.370E-04  Thermotoga maritima MSB8
  3k9e-assembly1_A  TM=9.624E-01  e=2.205E-03  Escherichia coli O6
  7vtg-assembly1_A  TM=9.455E-01  e=5.027E-03  Escherichia coli
  7vva-assembly1_A  TM=9.434E-01  e=7.589E-03  Escherichia coli
  7vtg-assembly2_C  TM=9.440E-01  e=8.049E-03  Escherichia coli

Sequence (192 aa):
MAVDNEKCYQIGTYSVRVVNTVGAGDVCAAVFWDGLYRKLGIEEVLQRAAAASSIKVQTPGAKKGLPDNEQIGKFFDEKGKKAEEIIDKIENRIYDGIETKKILQMVFRELSKYKPAIKHQIDLRKALSLMQPQPDFERFVQVLLSEHGYEVSPNQIVRGKCGEHEVDAIASKDGQTYIVEVKHHYKHHTPT

pLDDT: mean 85.85, std 9.74, range [47.31, 98.19]

Solvent-accessible surface area (backbone atoms only — not comparable to full-atom values): 11171 Å² total; per-residue (Å²): 115,51,75,55,94,94,42,78,46,78,76,82,82,74,93,69,74,80,67,30,68,60,50,24,66,59,43,23,53,52,40,32,51,52,24,53,74,71,68,49,56,70,66,60,20,52,49,45,11,49,35,32,20,50,54,21,18,53,27,69,57,65,80,45,52,71,68,52,75,66,56,24,47,51,52,40,49,66,58,49,46,52,56,53,54,46,48,55,62,44,58,79,69,60,57,92,88,62,56,69,68,57,55,52,51,50,50,39,57,56,50,19,77,80,41,62,74,42,68,77,61,75,55,70,69,58,52,62,30,68,47,46,60,71,65,52,42,48,49,50,52,48,51,53,43,39,78,71,66,29,53,64,47,69,68,39,80,44,80,53,97,90,46,78,42,80,34,61,25,39,36,33,49,97,94,42,78,39,83,39,79,80,83,76,60,70,61,83,82,64,87,127

Foldseek 3Di:
DDADPNDDDDDDADDADFDAQAQLVVQLVVQLVVCVVVVHDNNVSNLLSRLQSRQQRNDDDNPPRRDDPVSSVVSSCVVVVLVVVLVVVLVVVDDPPDDPVVSVVSSLVSVCVVPVVSVPDDDPLLVLLPFDQPPGNLVVVQVVLVVVPWDKDAFDFDADPVGTDTAGIWTDDPRDIDGDHDDHDSPSPDDD

Secondary structure (DSSP, 8-state):
-EEETTEEE--PPPP---S--TTHHHHHHHHHHHHHHTT--HHHHHHHHHHHHHHHTTSSSSSTTPPPHHHHHHHHHHHHHHHHHHHHHHHTT--TT--HHHHHHHHHHHHTTT-GGGGG---HHHHHHTS-IIIIIHHHHHHHHHHTT-EEEEEEEEE-SSSEEEEEEEEEETTEEEEE-----S-TTS--